Protein AF-A0A1D8TNS0-F1 (afdb_monomer)

Secondary structure (DSSP, 8-state):
--HHHHHHHHHHHHTTSSS-EEEEE-SS-SHHHHHHHHHHHHHTGGG-TT-EEEEESSSS-HHHHHHHHHHHTS-----TTS-HHHHHHHHHHSSPSS--EEEEE--TTHHHHHHHHHHHHHHHH-TT-HHHHHHHHHHHHHHHHTT-HHHHHHHHHHHHHHHHTT-TT-TTHHHHHHHHHHHHHHTT-HHHHHHHHHHTT-

Foldseek 3Di:
DDLVVVLVVVVVVQVVDPQEREDEPDDDDDPVVLLSVLVNCQVCVVQAQLEEAEDEPPDDDRLVLLLVCCVQQVVDPQDPPDDSVVSSVSSVVSGDDGHYYYYYDHHPCSLVVLVVQLVVCCVPVNCLDVVNLVSLQSNLSVCVNSSVLVVNQVSLVSSLVSQCVVPLPRPCNLVSLQSNLVSCVSVVNNVSNVVSNVSSVD

InterPro domains:
  IPR002151 Kinesin light chain [PTHR45783] (109-201)
  IPR011990 Tetratricopeptide-like helical domain superfamily [G3DS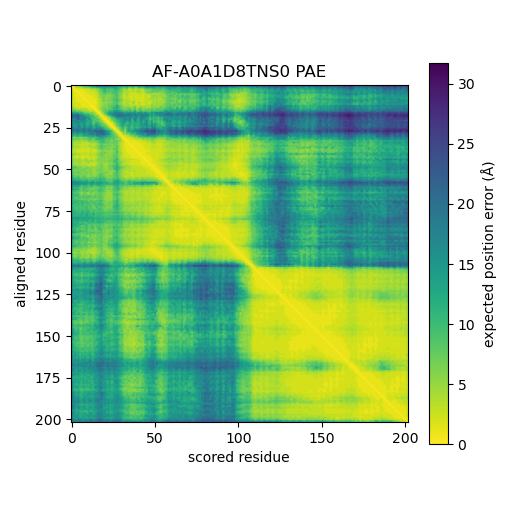A:1.25.40.10] (97-202)
  IPR011990 Tetratricopeptide-like helical domain superfamily [SSF48452] (91-201)
  IPR019734 Tetratricopeptide repeat [PS50005] (133-166)
  IPR019734 Tetratricopeptide repeat [SM00028] (133-166)
  IPR027417 P-loop containing nucleoside triphosphate hydrolase [SSF52540] (2-112)

Radius of gyration: 17.41 Å; Cα contacts (8 Å, |Δi|>4): 259; chains: 1; bounding box: 42×39×47 Å

Mean predicted aligned error: 9.65 Å

Organism: NCBI:txid1458985

Nearest PDB structures (foldseek):
  3ceq-assembly1_A  TM=6.348E-01  e=1.544E-05  Homo sapiens
  7ai4-assembly1_A  TM=6.039E-01  e=5.451E-05  Homo sapiens
  6ejn-assembly1_A  TM=5.678E-01  e=6.947E-05  Mus musculus
  6ejn-assembly1_B  TM=5.636E-01  e=6.947E-05  Mus musculus
  4gcn-assembly2_B  TM=6.874E-01  e=4.622E-02  Caenorhabditis elegans

Sequence (202 aa):
MGRQDQLEQLHWELQQTDKLAICAIVGMGGVGKTELALQYALKYQDNYPGGSCWLSVRGVDLGTQIVRFGRTELGLMIPDKLDFKDQVRYCWRNWPQGTVLILLDDVPEAEPLFVQALEMRKKLLGQDHPDVVKSLNNLGLLYYNQGRYHEAEPLFVQALKMRKALGENHPHVAESLNNLALLYHVQGHSDQAEPLFVEALV

Solvent-accessible surface area (backbone atoms only — not comparable to full-atom values): 11007 Å² total; per-residue (Å²): 132,56,73,64,58,54,50,52,52,52,47,58,62,47,71,73,48,83,80,53,35,70,47,69,64,73,90,74,93,55,71,69,52,58,52,51,50,50,52,43,53,60,76,49,36,87,74,19,68,28,39,65,45,53,42,52,74,63,81,69,57,65,58,60,53,47,40,48,42,25,42,75,53,66,65,42,88,70,61,84,87,47,53,73,70,51,38,39,49,48,35,68,72,68,48,58,73,59,34,34,38,38,39,38,40,66,65,80,66,57,61,65,54,44,52,50,50,32,54,50,36,32,72,74,62,36,75,88,30,70,68,27,38,52,32,30,41,54,44,16,43,54,27,42,40,61,44,40,44,85,69,11,47,64,28,29,55,51,30,29,56,58,38,40,73,75,36,77,84,34,93,58,26,36,57,32,29,40,56,46,14,50,58,28,42,75,71,68,37,51,86,66,10,50,62,29,48,58,60,42,75,113

Structure (mmCIF, N/CA/C/O backbone):
data_AF-A0A1D8TNS0-F1
#
_entry.id   AF-A0A1D8TNS0-F1
#
loop_
_atom_site.group_PDB
_atom_site.id
_atom_site.type_symbol
_atom_site.label_atom_id
_atom_site.label_alt_id
_atom_site.label_comp_id
_atom_site.label_asym_id
_atom_site.label_entity_id
_atom_site.label_seq_id
_atom_site.pdbx_PDB_ins_code
_atom_site.Cartn_x
_atom_site.Cartn_y
_atom_site.Cartn_z
_atom_site.occupancy
_atom_site.B_iso_or_equiv
_atom_site.auth_seq_id
_atom_site.auth_comp_id
_atom_site.auth_asym_id
_atom_site.auth_atom_id
_atom_site.pdbx_PDB_model_num
ATOM 1 N N . MET A 1 1 ? 13.996 -20.377 2.285 1.00 54.41 1 MET A N 1
ATOM 2 C CA . MET A 1 1 ? 12.571 -20.023 2.152 1.00 54.41 1 MET A CA 1
ATOM 3 C C . MET A 1 1 ? 12.481 -18.857 1.197 1.00 54.41 1 MET A C 1
ATOM 5 O O . MET A 1 1 ? 13.192 -17.875 1.399 1.00 54.41 1 MET A O 1
ATOM 9 N N . GLY A 1 2 ? 11.728 -19.012 0.114 1.00 78.00 2 GLY A N 1
ATOM 10 C CA . GLY A 1 2 ? 11.490 -17.938 -0.843 1.00 78.00 2 GLY A CA 1
ATOM 11 C C . GLY A 1 2 ? 10.585 -16.859 -0.247 1.00 78.00 2 GLY A C 1
ATOM 12 O O . GLY A 1 2 ? 9.912 -17.079 0.757 1.00 78.00 2 GLY A O 1
ATOM 13 N N . ARG A 1 3 ? 10.548 -15.682 -0.882 1.00 75.12 3 ARG A N 1
ATOM 14 C CA . ARG A 1 3 ? 9.643 -14.594 -0.474 1.00 75.12 3 ARG A CA 1
ATOM 15 C C . ARG A 1 3 ? 8.166 -14.984 -0.605 1.00 75.12 3 ARG A C 1
ATOM 17 O O . ARG A 1 3 ? 7.347 -14.544 0.190 1.00 75.12 3 ARG A O 1
ATOM 24 N N . GLN A 1 4 ? 7.854 -15.848 -1.567 1.00 73.94 4 GLN A N 1
ATOM 25 C CA . GLN A 1 4 ? 6.520 -16.410 -1.748 1.00 73.94 4 GLN A CA 1
ATOM 26 C C . GLN A 1 4 ? 6.090 -17.257 -0.541 1.00 73.94 4 GLN A C 1
ATOM 28 O O . GLN A 1 4 ? 5.026 -17.002 0.013 1.00 73.94 4 GLN A O 1
ATOM 33 N N . ASP A 1 5 ? 6.947 -18.174 -0.081 1.00 78.00 5 ASP A N 1
ATOM 34 C CA . ASP A 1 5 ? 6.676 -19.018 1.093 1.00 78.00 5 ASP A CA 1
ATOM 35 C C . ASP A 1 5 ? 6.385 -18.166 2.340 1.00 78.00 5 ASP A C 1
ATOM 37 O O . ASP A 1 5 ? 5.489 -18.471 3.122 1.00 78.00 5 ASP A O 1
ATOM 41 N N . GLN A 1 6 ? 7.118 -17.057 2.508 1.00 76.44 6 GLN A N 1
ATOM 42 C CA . GLN A 1 6 ? 6.916 -16.123 3.620 1.00 76.44 6 GLN A CA 1
ATOM 43 C C . GLN A 1 6 ? 5.559 -15.407 3.544 1.00 76.44 6 GLN A C 1
ATOM 45 O O . GLN A 1 6 ? 4.913 -15.217 4.572 1.00 76.44 6 GLN A O 1
ATOM 50 N N . LEU A 1 7 ? 5.116 -15.018 2.343 1.00 79.94 7 LEU A N 1
ATOM 51 C CA . LEU A 1 7 ? 3.808 -14.388 2.134 1.00 79.94 7 LEU A CA 1
ATOM 52 C C . LEU A 1 7 ? 2.653 -15.365 2.369 1.00 79.94 7 LEU A C 1
ATOM 54 O O . LEU A 1 7 ? 1.621 -14.973 2.906 1.00 79.94 7 LEU A O 1
ATOM 58 N N . GLU A 1 8 ? 2.800 -16.616 1.941 1.00 83.31 8 GLU A N 1
ATOM 59 C CA . GLU A 1 8 ? 1.789 -17.662 2.128 1.00 83.31 8 GLU A CA 1
ATOM 60 C C . GLU A 1 8 ? 1.665 -18.064 3.598 1.00 83.31 8 GLU A C 1
ATOM 62 O O . GLU A 1 8 ? 0.552 -18.184 4.107 1.00 83.31 8 GLU A O 1
ATOM 67 N N . GLN A 1 9 ? 2.792 -18.176 4.304 1.00 80.31 9 GLN A N 1
ATOM 68 C CA . GLN A 1 9 ? 2.795 -18.412 5.743 1.00 80.31 9 GLN A CA 1
ATOM 69 C C . GLN A 1 9 ? 2.104 -17.269 6.501 1.00 80.31 9 GLN A C 1
ATOM 71 O O . GLN A 1 9 ? 1.209 -17.527 7.303 1.00 80.31 9 GLN A O 1
ATOM 76 N N . LEU A 1 10 ? 2.465 -16.012 6.208 1.00 74.94 10 LEU A N 1
ATOM 77 C CA . LEU A 1 10 ? 1.840 -14.845 6.838 1.00 74.94 10 LEU A CA 1
ATOM 78 C C . LEU A 1 10 ? 0.330 -14.793 6.565 1.00 74.94 10 LEU A C 1
ATOM 80 O O . LEU A 1 10 ? -0.451 -14.483 7.461 1.00 74.94 10 LEU A O 1
ATOM 84 N N . HIS A 1 11 ? -0.092 -15.138 5.344 1.00 81.50 11 HIS A N 1
ATOM 85 C CA . HIS A 1 11 ? -1.511 -15.215 5.001 1.00 81.50 11 HIS A CA 1
ATOM 86 C C . HIS A 1 11 ? -2.235 -16.257 5.841 1.00 81.50 11 HIS A C 1
ATOM 88 O O . HIS A 1 11 ? -3.262 -15.956 6.448 1.00 81.50 11 HIS A O 1
ATOM 94 N N . TRP A 1 12 ? -1.682 -17.468 5.903 1.00 80.06 12 TRP A N 1
ATOM 95 C CA . TRP A 1 12 ? -2.267 -18.556 6.670 1.00 80.06 12 TRP A CA 1
ATOM 96 C C . TRP A 1 12 ? -2.442 -18.174 8.141 1.00 80.06 12 TRP A C 1
ATOM 98 O O . TRP A 1 12 ? -3.518 -18.395 8.686 1.00 80.06 12 TRP A O 1
ATOM 108 N N . GLU A 1 13 ? -1.436 -17.542 8.754 1.00 75.75 13 GLU A N 1
ATOM 109 C CA . GLU A 1 13 ? -1.488 -17.072 10.145 1.00 75.75 13 GLU A CA 1
ATOM 110 C C . GLU A 1 13 ? -2.591 -16.020 10.359 1.00 75.75 13 GLU A C 1
ATOM 112 O O . GLU A 1 13 ? -3.351 -16.106 11.325 1.00 75.75 13 GLU A O 1
ATOM 117 N N . LEU A 1 14 ? -2.736 -15.058 9.441 1.00 70.56 14 LEU A N 1
ATOM 118 C CA . LEU A 1 14 ? -3.718 -13.975 9.565 1.00 70.56 14 LEU A CA 1
ATOM 119 C C . LEU A 1 14 ? -5.164 -14.423 9.334 1.00 70.56 14 LEU A C 1
ATOM 121 O O . LEU A 1 14 ? -6.074 -13.871 9.953 1.00 70.56 14 LEU A O 1
ATOM 125 N N . GLN A 1 15 ? -5.394 -15.444 8.506 1.00 74.56 15 GLN A N 1
ATOM 126 C CA . GLN A 1 15 ? -6.739 -15.981 8.260 1.00 74.56 15 GLN A CA 1
ATOM 127 C C . GLN A 1 15 ? -7.306 -16.799 9.436 1.00 74.56 15 GLN A C 1
ATOM 129 O O . GLN A 1 15 ? -8.485 -17.139 9.421 1.00 74.56 15 GLN A O 1
ATOM 134 N N . GLN A 1 16 ? -6.514 -17.100 10.473 1.00 68.75 16 GLN A N 1
ATOM 135 C CA . GLN A 1 16 ? -6.991 -17.827 11.663 1.00 68.75 16 GLN A CA 1
ATOM 136 C C . GLN A 1 16 ? -7.671 -16.929 12.716 1.00 68.75 16 GLN A C 1
ATOM 138 O O . GLN A 1 16 ? -8.099 -17.431 13.755 1.00 68.75 16 GLN A O 1
ATOM 143 N N . THR A 1 17 ? -7.757 -15.609 12.502 1.00 55.28 17 THR A N 1
ATOM 144 C CA . THR A 1 17 ? -8.319 -14.659 13.483 1.00 55.28 17 THR A CA 1
ATOM 145 C C . THR A 1 17 ? -9.666 -14.089 13.032 1.00 55.28 17 THR A C 1
ATOM 147 O O . THR A 1 17 ? -9.809 -13.598 11.916 1.00 55.28 17 THR A O 1
ATOM 150 N N . ASP A 1 18 ? -10.678 -14.154 13.904 1.00 50.62 18 ASP A N 1
ATOM 151 C CA . ASP A 1 18 ? -12.050 -13.767 13.564 1.00 50.62 18 ASP A CA 1
ATOM 152 C C . ASP A 1 18 ? -12.258 -12.239 13.507 1.00 50.62 18 ASP A C 1
ATOM 154 O O . ASP A 1 18 ? -11.958 -11.501 14.447 1.00 50.62 18 ASP A O 1
ATOM 158 N N . LYS A 1 19 ? -12.884 -11.793 12.407 1.00 51.69 19 LYS A N 1
ATOM 159 C CA . LYS A 1 19 ? -13.495 -10.471 12.125 1.00 51.69 19 LYS A CA 1
ATOM 160 C C . LYS A 1 19 ? -12.599 -9.226 12.082 1.00 51.69 19 LYS A C 1
ATOM 162 O O . LYS A 1 19 ? -13.016 -8.243 11.475 1.00 51.69 19 LYS A O 1
ATOM 167 N N . LEU A 1 20 ? -11.398 -9.238 12.652 1.00 50.34 20 LEU A N 1
ATOM 168 C CA . LEU A 1 20 ? -10.440 -8.135 12.538 1.00 50.34 20 LEU A CA 1
ATOM 169 C C . LEU A 1 20 ? -9.021 -8.702 12.441 1.00 50.34 20 LEU A C 1
ATOM 171 O O . LEU A 1 20 ? -8.449 -9.132 13.441 1.00 50.34 20 LEU A O 1
ATOM 175 N N . ALA A 1 21 ? -8.452 -8.693 11.235 1.00 52.09 21 ALA A N 1
ATOM 176 C CA . ALA A 1 21 ? -7.080 -9.130 11.009 1.00 52.09 21 ALA A CA 1
ATOM 177 C C . ALA A 1 21 ? -6.115 -7.999 11.398 1.00 52.09 21 ALA A C 1
ATOM 179 O O . ALA A 1 21 ? -5.642 -7.227 10.562 1.00 52.09 21 ALA A O 1
ATOM 180 N N . ILE A 1 22 ? -5.839 -7.874 12.696 1.00 52.22 22 ILE A N 1
ATOM 181 C CA . ILE A 1 22 ? -4.753 -7.015 13.173 1.00 52.22 22 ILE A CA 1
ATOM 182 C C . ILE A 1 22 ? -3.452 -7.800 13.032 1.00 52.22 22 ILE A C 1
ATOM 184 O O . ILE A 1 22 ? -3.186 -8.719 13.807 1.00 52.22 22 ILE A O 1
ATOM 188 N N . CYS A 1 23 ? -2.623 -7.413 12.066 1.00 52.84 23 CYS A N 1
ATOM 189 C CA . CYS A 1 23 ? -1.268 -7.922 11.942 1.00 52.84 23 CYS A CA 1
ATOM 190 C C . CYS A 1 23 ? -0.300 -6.927 12.587 1.00 52.84 23 CYS A C 1
ATOM 192 O O . CYS A 1 23 ? 0.038 -5.883 12.027 1.00 52.84 23 CYS A O 1
ATOM 194 N N . ALA A 1 24 ? 0.169 -7.255 13.787 1.00 46.97 24 ALA A N 1
ATOM 195 C CA . ALA A 1 24 ? 1.294 -6.551 14.377 1.00 46.97 24 ALA A CA 1
ATOM 196 C C . ALA A 1 24 ? 2.583 -7.218 13.884 1.00 46.97 24 ALA A C 1
ATOM 198 O O . ALA A 1 24 ? 2.931 -8.308 14.337 1.00 46.97 24 ALA A O 1
ATOM 199 N N . ILE A 1 25 ? 3.302 -6.582 12.957 1.00 52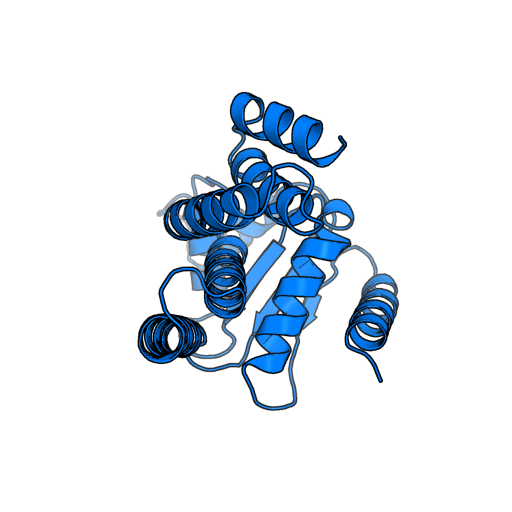.16 25 ILE A N 1
ATOM 200 C CA . ILE A 1 25 ? 4.616 -7.072 12.534 1.00 52.16 25 ILE A CA 1
ATOM 201 C C . ILE A 1 25 ? 5.624 -6.554 13.552 1.00 52.16 25 ILE A C 1
ATOM 203 O O . ILE A 1 25 ? 6.303 -5.556 13.349 1.00 52.16 25 ILE A O 1
ATOM 207 N N . VAL A 1 26 ? 5.677 -7.227 14.700 1.00 40.09 26 VAL A N 1
ATOM 208 C CA . VAL A 1 26 ? 6.572 -6.874 15.804 1.00 40.09 26 VAL A CA 1
ATOM 209 C C . VAL A 1 26 ? 7.599 -7.982 15.962 1.00 40.09 26 VAL A C 1
ATOM 211 O O . VAL A 1 26 ? 7.256 -9.155 16.087 1.00 40.09 26 VAL A O 1
ATOM 214 N N . GLY A 1 27 ? 8.878 -7.610 15.971 1.00 38.41 27 GLY A N 1
ATOM 215 C CA . GLY A 1 27 ? 9.972 -8.559 16.159 1.00 38.41 27 GLY A CA 1
ATOM 216 C C . GLY A 1 27 ? 10.667 -8.948 14.854 1.00 38.41 27 GLY A C 1
ATOM 217 O O . GLY A 1 27 ? 10.284 -9.867 14.134 1.00 38.41 27 GLY A O 1
ATOM 218 N N . MET A 1 28 ? 11.718 -8.186 14.567 1.00 35.25 28 MET A N 1
ATOM 219 C CA . MET A 1 28 ? 13.045 -8.479 13.992 1.00 35.25 28 MET A CA 1
ATOM 220 C C . MET A 1 28 ? 13.399 -7.254 13.123 1.00 35.25 28 MET A C 1
ATOM 222 O O . MET A 1 28 ? 12.623 -6.844 12.271 1.00 35.25 28 MET A O 1
ATOM 226 N N . GLY A 1 29 ? 14.531 -6.601 13.360 1.00 41.97 29 GLY A N 1
ATOM 227 C CA . GLY A 1 29 ? 14.808 -5.301 12.738 1.00 41.97 29 GLY A CA 1
ATOM 228 C C . GLY A 1 29 ? 14.871 -5.331 11.203 1.00 41.97 29 GLY A C 1
ATOM 229 O O . GLY A 1 29 ? 15.500 -6.215 10.622 1.00 41.97 29 GLY A O 1
ATOM 230 N N . GLY A 1 30 ? 14.290 -4.315 10.556 1.00 58.44 30 GLY A N 1
ATOM 231 C CA . GLY A 1 30 ? 14.724 -3.852 9.234 1.00 58.44 30 GLY A CA 1
ATOM 232 C C . GLY A 1 30 ? 13.649 -3.719 8.149 1.00 58.44 30 GLY A C 1
ATOM 233 O O . GLY A 1 30 ? 12.632 -4.408 8.139 1.00 58.44 30 GLY A O 1
ATOM 234 N N . VAL A 1 31 ? 13.979 -2.872 7.164 1.00 58.09 31 VAL A N 1
ATOM 235 C CA . VAL A 1 31 ? 13.241 -2.529 5.926 1.00 58.09 31 VAL A CA 1
ATOM 236 C C . VAL A 1 31 ? 12.636 -3.737 5.190 1.00 58.09 31 VAL A C 1
ATOM 238 O O . VAL A 1 31 ? 11.617 -3.608 4.519 1.00 58.09 31 VAL A O 1
ATOM 241 N N . GLY A 1 32 ? 13.226 -4.930 5.326 1.00 67.50 32 GLY A N 1
ATOM 242 C CA . GLY A 1 32 ? 12.723 -6.153 4.693 1.00 67.50 32 GLY A CA 1
ATOM 243 C C . GLY A 1 32 ? 11.352 -6.615 5.200 1.00 67.50 32 GLY A C 1
ATOM 244 O O . GLY A 1 32 ? 10.624 -7.256 4.446 1.00 67.50 32 GLY A O 1
ATOM 245 N N . LYS A 1 33 ? 10.970 -6.280 6.440 1.00 71.62 33 LYS A N 1
ATOM 246 C CA . LYS A 1 33 ? 9.627 -6.574 6.964 1.00 71.62 33 LYS A CA 1
ATOM 247 C C . LYS A 1 33 ? 8.589 -5.598 6.467 1.00 71.62 33 LYS A C 1
ATOM 249 O O . LYS A 1 33 ? 7.530 -6.041 6.047 1.00 71.62 33 LYS A O 1
ATOM 254 N N . THR A 1 34 ? 8.921 -4.309 6.470 1.00 73.69 34 THR A N 1
ATOM 255 C CA . THR A 1 34 ? 8.098 -3.280 5.838 1.00 73.69 34 THR A CA 1
ATOM 256 C C . THR A 1 34 ? 7.838 -3.683 4.389 1.00 73.69 34 THR A C 1
ATOM 258 O O . THR A 1 34 ? 6.690 -3.788 3.992 1.00 73.69 34 THR A O 1
ATOM 261 N N . GLU A 1 35 ? 8.868 -4.063 3.623 1.00 72.75 35 GLU A N 1
ATOM 262 C CA . GLU A 1 35 ? 8.682 -4.554 2.249 1.00 72.75 35 GLU A CA 1
ATOM 263 C C . GLU A 1 35 ? 7.778 -5.800 2.177 1.00 72.75 35 GLU A C 1
ATOM 265 O O . GLU A 1 35 ? 6.892 -5.851 1.329 1.00 72.75 35 GLU A O 1
ATOM 270 N N . LEU A 1 36 ? 7.952 -6.787 3.066 1.00 77.94 36 LEU A N 1
ATOM 271 C CA . LEU A 1 36 ? 7.098 -7.982 3.097 1.00 77.94 36 LEU A CA 1
ATOM 272 C C . LEU A 1 36 ? 5.631 -7.638 3.401 1.00 77.94 36 LEU A C 1
ATOM 274 O O . LEU A 1 36 ? 4.729 -8.175 2.768 1.00 77.94 36 LEU A O 1
ATOM 278 N N . ALA A 1 37 ? 5.398 -6.728 4.340 1.00 78.69 37 ALA A N 1
ATOM 279 C CA . ALA A 1 37 ? 4.080 -6.258 4.740 1.00 78.69 37 ALA A CA 1
ATOM 280 C C . ALA A 1 37 ? 3.390 -5.459 3.631 1.00 78.69 37 ALA A C 1
ATOM 282 O O . ALA A 1 37 ? 2.211 -5.672 3.368 1.00 78.69 37 ALA A O 1
ATOM 283 N N . LEU A 1 38 ? 4.137 -4.587 2.942 1.00 77.31 38 LEU A N 1
ATOM 284 C CA . LEU A 1 38 ? 3.655 -3.850 1.772 1.00 77.31 38 LEU A CA 1
ATOM 285 C C . LEU A 1 38 ? 3.250 -4.823 0.654 1.00 77.31 38 LEU A C 1
ATOM 287 O O . LEU A 1 38 ? 2.184 -4.679 0.062 1.00 77.31 38 LEU A O 1
ATOM 291 N N . GLN A 1 39 ? 4.072 -5.847 0.396 1.00 79.75 39 GLN A N 1
ATOM 292 C CA . GLN A 1 39 ? 3.759 -6.882 -0.594 1.00 79.75 39 GLN A CA 1
ATOM 293 C C . GLN A 1 39 ? 2.552 -7.730 -0.193 1.00 79.75 39 GLN A C 1
ATOM 295 O O . GLN A 1 39 ? 1.747 -8.093 -1.047 1.00 79.75 39 GLN A O 1
ATOM 300 N N . TYR A 1 40 ? 2.412 -8.036 1.096 1.00 83.06 40 TYR A N 1
ATOM 301 C CA . TYR A 1 40 ? 1.259 -8.749 1.624 1.00 83.06 40 TYR A CA 1
ATOM 302 C C . TYR A 1 40 ? -0.034 -7.947 1.447 1.00 83.06 40 TYR A C 1
ATOM 304 O O . TYR A 1 40 ? -1.009 -8.480 0.918 1.00 83.06 40 TYR A O 1
ATOM 312 N N . ALA A 1 41 ? -0.018 -6.671 1.852 1.00 79.56 41 ALA A N 1
ATOM 313 C CA . ALA A 1 41 ? -1.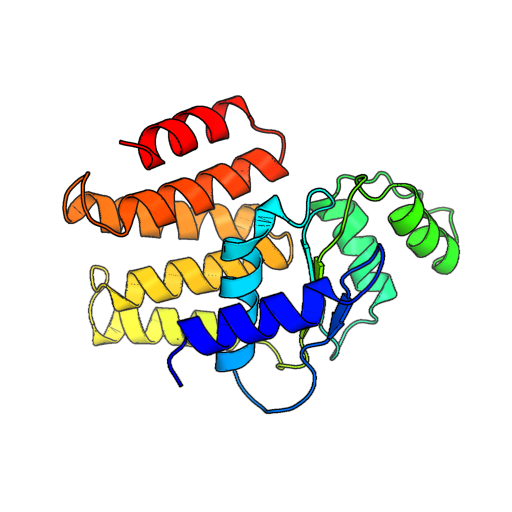167 -5.776 1.778 1.00 79.56 41 ALA A CA 1
ATOM 314 C C . ALA A 1 41 ? -1.711 -5.669 0.351 1.00 79.56 41 ALA A C 1
ATOM 316 O O . ALA A 1 41 ? -2.918 -5.726 0.166 1.00 79.56 41 ALA A O 1
ATOM 317 N N . LEU A 1 42 ? -0.824 -5.609 -0.647 1.00 75.88 42 LEU A N 1
ATOM 318 C CA . LEU A 1 42 ? -1.206 -5.650 -2.057 1.00 75.88 42 LEU A CA 1
ATOM 319 C C . LEU A 1 42 ? -1.764 -6.997 -2.491 1.00 75.88 42 LEU A C 1
ATOM 321 O O . LEU A 1 42 ? -2.846 -7.076 -3.063 1.00 75.88 42 LEU A O 1
ATOM 325 N N . LYS A 1 43 ? -0.984 -8.061 -2.272 1.00 82.12 43 LYS A N 1
ATOM 326 C CA . LYS A 1 43 ? -1.280 -9.377 -2.841 1.00 82.12 43 LYS A CA 1
ATOM 327 C C . LYS A 1 43 ? -2.625 -9.913 -2.361 1.00 82.12 43 LYS A C 1
ATOM 329 O O . LYS A 1 43 ? -3.277 -10.645 -3.095 1.00 82.12 43 LYS A O 1
ATOM 334 N N . TYR A 1 44 ? -3.013 -9.561 -1.140 1.00 80.81 44 TYR A N 1
ATOM 335 C CA . TYR A 1 44 ? -4.249 -10.009 -0.513 1.00 80.81 44 TYR A CA 1
ATOM 336 C C . TYR A 1 44 ? -5.203 -8.847 -0.221 1.00 80.81 44 TYR A C 1
ATOM 338 O O . TYR A 1 44 ? -6.015 -8.952 0.693 1.00 80.81 44 TYR A O 1
ATOM 346 N N . GLN A 1 45 ? -5.115 -7.733 -0.961 1.00 77.31 45 GLN A N 1
ATOM 347 C CA . GLN A 1 45 ? -5.956 -6.557 -0.716 1.00 77.31 45 GLN A CA 1
ATOM 348 C C . GLN A 1 45 ? -7.454 -6.892 -0.780 1.00 77.31 45 GLN A C 1
ATOM 350 O O . GLN A 1 45 ? -8.220 -6.440 0.069 1.00 77.31 45 GLN A O 1
ATOM 355 N N . ASP A 1 46 ? -7.859 -7.742 -1.726 1.00 78.94 46 ASP A N 1
ATOM 356 C CA . ASP A 1 46 ? -9.256 -8.155 -1.914 1.00 78.94 46 ASP A CA 1
ATOM 357 C C . ASP A 1 46 ? -9.824 -8.926 -0.708 1.00 78.94 46 ASP A C 1
ATOM 359 O O . ASP A 1 46 ? -11.038 -8.980 -0.502 1.00 78.94 46 ASP A O 1
ATOM 363 N N . ASN A 1 47 ? -8.960 -9.489 0.145 1.00 82.12 47 ASN A N 1
ATOM 364 C CA . ASN A 1 47 ? -9.360 -10.129 1.399 1.00 82.12 47 ASN A CA 1
ATOM 365 C C . ASN A 1 47 ? -9.728 -9.111 2.496 1.00 82.12 47 ASN A C 1
ATOM 367 O O . ASN A 1 47 ? -10.244 -9.507 3.547 1.00 82.12 47 ASN A O 1
ATOM 371 N N . TYR A 1 48 ? -9.473 -7.819 2.270 1.00 78.38 48 TYR A N 1
ATOM 372 C CA . TYR A 1 48 ? -9.659 -6.735 3.232 1.00 78.38 48 TYR A CA 1
ATOM 373 C C . TYR A 1 48 ? -10.563 -5.624 2.671 1.00 78.38 48 TYR A C 1
ATOM 375 O O . TYR A 1 48 ? -10.110 -4.498 2.464 1.00 78.38 48 TYR A O 1
ATOM 383 N N . PRO A 1 49 ? -11.866 -5.893 2.453 1.00 75.56 49 PRO A N 1
ATOM 384 C CA . PRO A 1 49 ? -12.799 -4.918 1.878 1.00 75.56 49 PRO A CA 1
ATOM 385 C C . PRO A 1 49 ? -13.032 -3.676 2.758 1.00 75.56 49 PRO A C 1
ATOM 387 O O . PRO A 1 49 ? -13.530 -2.667 2.269 1.00 75.56 49 PRO A O 1
ATOM 390 N N . GLY A 1 50 ? -12.648 -3.721 4.040 1.00 76.75 50 GLY A N 1
ATOM 391 C CA . GLY A 1 50 ? -12.622 -2.552 4.923 1.00 76.75 50 GLY A CA 1
ATOM 392 C C . GLY A 1 50 ? -11.369 -1.676 4.758 1.00 76.75 50 GLY A C 1
ATOM 393 O O . GLY A 1 50 ? -11.224 -0.680 5.465 1.00 76.75 50 GLY A O 1
ATOM 394 N N . GLY A 1 51 ? -10.454 -2.036 3.855 1.00 77.44 51 GLY A N 1
ATOM 395 C CA . GLY A 1 51 ? -9.202 -1.333 3.586 1.00 77.44 51 GLY A CA 1
ATOM 396 C C . GLY A 1 51 ? -8.037 -1.755 4.484 1.00 77.44 51 GLY A C 1
ATOM 397 O O . GLY A 1 51 ? -8.149 -2.628 5.351 1.00 77.44 51 GLY A O 1
ATOM 398 N N . SER A 1 52 ? -6.892 -1.108 4.271 1.00 79.19 52 SER A N 1
ATOM 399 C CA . SER A 1 52 ? -5.663 -1.308 5.040 1.00 79.19 52 SER A CA 1
ATOM 400 C C . SER A 1 52 ? -5.238 -0.020 5.741 1.00 79.19 52 SER A C 1
ATOM 402 O O . SER A 1 52 ? -5.255 1.049 5.137 1.00 79.19 52 SER A O 1
ATOM 404 N N . CYS A 1 53 ? -4.829 -0.120 7.004 1.00 80.12 53 CYS A N 1
ATOM 405 C CA . CYS A 1 53 ? -4.339 1.005 7.793 1.00 80.12 53 CYS A CA 1
ATOM 406 C C . CYS A 1 53 ? -2.947 0.706 8.342 1.00 80.12 53 CYS A C 1
ATOM 408 O O . CYS A 1 53 ? -2.766 -0.223 9.133 1.00 80.12 53 CYS A O 1
ATOM 410 N N . TRP A 1 54 ? -1.967 1.509 7.935 1.00 80.88 54 TRP A N 1
ATOM 411 C CA . TRP A 1 54 ? -0.606 1.430 8.443 1.00 80.88 54 TRP A CA 1
ATOM 412 C C . TRP A 1 54 ? -0.400 2.395 9.606 1.00 80.88 54 TRP A C 1
ATOM 414 O O . TRP A 1 54 ? -0.586 3.604 9.462 1.00 80.88 54 TRP A O 1
ATOM 424 N N . LEU A 1 55 ? 0.028 1.875 10.752 1.00 78.19 55 LEU A N 1
ATOM 425 C CA . LEU A 1 55 ? 0.288 2.654 11.956 1.00 78.19 55 LEU A CA 1
ATOM 426 C C . LEU A 1 55 ? 1.730 2.436 12.413 1.00 78.19 55 LEU A C 1
ATOM 428 O O . LEU A 1 55 ? 2.190 1.305 12.561 1.00 78.19 55 LEU A O 1
ATOM 432 N N . SER A 1 56 ? 2.438 3.527 12.688 1.00 77.38 56 SER A N 1
ATOM 433 C CA . SER A 1 56 ? 3.759 3.459 13.307 1.00 77.38 56 SER A CA 1
ATOM 434 C C . SER A 1 56 ? 3.620 3.192 14.802 1.00 77.38 56 SER A C 1
ATOM 436 O O . SER A 1 56 ? 2.923 3.931 15.501 1.00 77.38 56 SER A O 1
ATOM 438 N N . VAL A 1 57 ? 4.321 2.187 15.329 1.00 73.25 57 VAL A N 1
ATOM 439 C CA . VAL A 1 57 ? 4.349 1.919 16.781 1.00 73.25 57 VAL A CA 1
ATOM 440 C C . VAL A 1 57 ? 5.332 2.835 17.520 1.00 73.25 57 VAL A C 1
ATOM 442 O O . VAL A 1 57 ? 5.312 2.898 18.748 1.00 73.25 57 VAL A O 1
ATOM 445 N N . ARG A 1 58 ? 6.195 3.559 16.792 1.00 67.50 58 ARG A N 1
ATOM 446 C CA . ARG A 1 58 ? 7.149 4.534 17.345 1.00 67.50 58 ARG A CA 1
ATOM 447 C C . ARG A 1 58 ? 6.788 5.953 16.893 1.00 67.50 58 ARG A C 1
ATOM 449 O O . ARG A 1 58 ? 6.569 6.189 15.707 1.00 67.50 58 ARG A O 1
ATOM 456 N N . GLY A 1 59 ? 6.762 6.908 17.825 1.00 70.75 59 GLY A N 1
ATOM 457 C CA . GLY A 1 59 ? 6.473 8.320 17.542 1.00 70.75 59 GLY A CA 1
ATOM 458 C C . GLY A 1 59 ? 5.099 8.769 18.043 1.00 70.75 59 GLY A C 1
ATOM 459 O O . GLY A 1 59 ? 4.822 8.683 19.237 1.00 70.75 59 GLY A O 1
ATOM 460 N N . VAL A 1 60 ? 4.274 9.305 17.138 1.00 72.19 60 VAL A N 1
ATOM 461 C CA . VAL A 1 60 ? 2.925 9.823 17.434 1.00 72.19 60 VAL A CA 1
ATOM 462 C C . VAL A 1 60 ? 2.028 8.701 17.963 1.00 72.19 60 VAL A C 1
ATOM 464 O O . VAL A 1 60 ? 2.110 7.570 17.487 1.00 72.19 60 VAL A O 1
ATOM 467 N N . ASP A 1 61 ? 1.155 8.991 18.928 1.00 82.19 61 ASP A N 1
ATOM 468 C CA . ASP A 1 61 ? 0.266 7.975 19.489 1.00 82.19 61 ASP A CA 1
ATOM 469 C C . ASP A 1 61 ? -0.683 7.383 18.424 1.00 82.19 61 ASP A C 1
ATOM 471 O O . ASP A 1 61 ? -1.103 8.062 17.480 1.00 82.19 61 ASP A O 1
ATOM 475 N N . LEU A 1 62 ? -1.030 6.100 18.577 1.00 80.75 62 LEU A N 1
ATOM 476 C CA . LEU A 1 62 ? -1.868 5.376 17.613 1.00 80.75 62 LEU A CA 1
ATOM 477 C C . LEU A 1 62 ? -3.250 6.024 17.432 1.00 80.75 62 LEU A C 1
ATOM 479 O O . LEU A 1 62 ? -3.792 5.993 16.332 1.00 80.75 62 LEU A O 1
ATOM 483 N N . GLY A 1 63 ? -3.818 6.632 18.478 1.00 83.06 63 GLY A N 1
ATOM 484 C CA . GLY A 1 63 ? -5.116 7.302 18.405 1.00 83.06 63 GLY A CA 1
ATOM 485 C C . GLY A 1 63 ? -5.078 8.518 17.481 1.00 83.06 63 GLY A C 1
ATOM 486 O O . GLY A 1 63 ? -5.951 8.668 16.630 1.00 83.06 63 GLY A O 1
ATOM 487 N N . THR A 1 64 ? -4.033 9.340 17.579 1.00 87.50 64 THR A N 1
ATOM 488 C CA . THR A 1 64 ? -3.825 10.484 16.682 1.00 87.50 64 THR A CA 1
ATOM 489 C C . THR A 1 64 ? -3.620 10.021 15.245 1.00 87.50 64 THR A C 1
ATOM 491 O O . THR A 1 64 ? -4.177 10.623 14.326 1.00 87.50 64 THR A O 1
ATOM 494 N N . GLN A 1 65 ? -2.880 8.929 15.034 1.00 85.25 65 GLN A N 1
ATOM 495 C CA . GLN A 1 65 ? -2.714 8.337 13.703 1.00 85.25 65 GLN A CA 1
ATOM 496 C C . GLN A 1 65 ? -4.049 7.840 13.127 1.00 85.25 65 GLN A C 1
ATOM 498 O O . GLN A 1 65 ? -4.343 8.129 11.972 1.00 85.25 65 GLN A O 1
ATOM 503 N N . ILE A 1 66 ? -4.898 7.196 13.935 1.00 86.00 66 ILE A N 1
ATOM 504 C CA . ILE A 1 66 ? -6.245 6.758 13.531 1.00 86.00 66 ILE A CA 1
ATOM 505 C C . ILE A 1 66 ? -7.140 7.951 13.175 1.00 86.00 66 ILE A C 1
ATOM 507 O O . ILE A 1 66 ? -7.815 7.917 12.152 1.00 86.00 66 ILE A O 1
ATOM 511 N N . VAL A 1 67 ? -7.150 9.016 13.985 1.00 88.50 67 VAL A N 1
ATOM 512 C CA . VAL A 1 67 ? -7.956 10.223 13.710 1.00 88.50 67 VAL A CA 1
ATOM 513 C C . VAL A 1 67 ? -7.4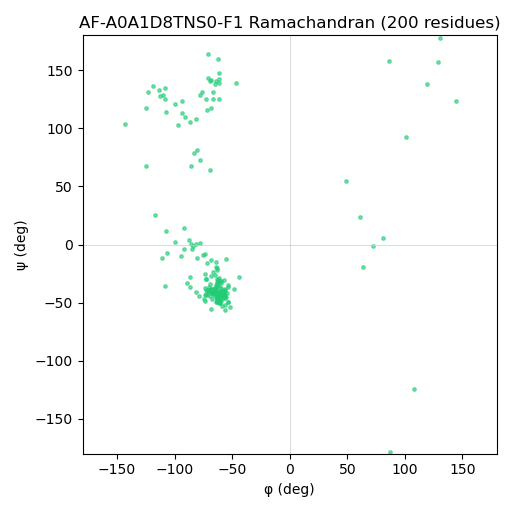83 10.918 12.438 1.00 88.50 67 VAL A C 1
ATOM 515 O O . VAL A 1 67 ? -8.307 11.322 11.616 1.00 88.50 67 VAL A O 1
ATOM 518 N N . ARG A 1 68 ? -6.163 11.034 12.250 1.00 89.19 68 ARG A N 1
ATOM 519 C CA . ARG A 1 68 ? -5.575 11.556 11.014 1.00 89.19 68 ARG A CA 1
ATOM 520 C C . ARG A 1 68 ? -6.002 10.706 9.822 1.00 89.19 68 ARG A C 1
ATOM 522 O O . ARG A 1 68 ? -6.569 11.269 8.898 1.00 89.19 68 ARG A O 1
ATOM 529 N N . PHE A 1 69 ? -5.806 9.389 9.889 1.00 85.75 69 PHE A N 1
ATOM 530 C CA . PHE A 1 69 ? -6.188 8.454 8.831 1.00 85.75 69 PHE A CA 1
ATOM 531 C C . PHE A 1 69 ? -7.684 8.549 8.503 1.00 85.75 69 PHE A C 1
ATOM 533 O O . PHE A 1 69 ? -8.077 8.625 7.344 1.00 85.75 69 PHE A O 1
ATOM 540 N N . GLY A 1 70 ? -8.532 8.638 9.530 1.00 86.56 70 GLY A N 1
ATOM 541 C CA . GLY A 1 70 ? -9.964 8.845 9.368 1.00 86.56 70 GLY A CA 1
ATOM 542 C C . GLY A 1 70 ? -10.289 10.110 8.571 1.00 86.56 70 GLY A C 1
ATOM 543 O O . GLY A 1 70 ? -11.143 10.069 7.693 1.00 86.56 70 GLY A O 1
ATOM 544 N N . ARG A 1 71 ? -9.599 11.224 8.837 1.00 89.00 71 ARG A N 1
ATOM 545 C CA . ARG A 1 71 ? -9.814 12.499 8.129 1.00 89.00 71 ARG A CA 1
ATOM 546 C C . ARG A 1 71 ? -9.263 12.494 6.713 1.00 89.00 71 ARG A C 1
ATOM 548 O O . ARG A 1 71 ? -9.951 12.958 5.811 1.00 89.00 71 ARG A O 1
ATOM 555 N N . THR A 1 72 ? -8.018 12.057 6.548 1.00 80.31 72 THR A N 1
ATOM 556 C CA . THR A 1 72 ? -7.299 12.190 5.278 1.00 80.31 72 THR A CA 1
ATOM 557 C C . THR A 1 72 ? -7.682 11.088 4.303 1.00 80.31 72 THR A C 1
ATOM 559 O O . THR A 1 72 ? -7.938 11.389 3.145 1.00 80.31 72 THR A O 1
ATOM 562 N N . GLU A 1 73 ? -7.833 9.856 4.792 1.00 80.56 73 GLU A N 1
ATOM 563 C CA . GLU A 1 73 ? -7.875 8.667 3.929 1.00 80.56 73 GLU A CA 1
ATOM 564 C C . GLU A 1 73 ? -9.256 8.054 3.825 1.00 80.56 73 GLU A C 1
ATOM 566 O O . GLU A 1 73 ? -9.648 7.574 2.767 1.00 80.56 73 GLU A O 1
ATOM 571 N N . LEU A 1 74 ? -10.020 8.096 4.916 1.00 81.56 74 LEU A N 1
ATOM 572 C CA . LEU A 1 74 ? -11.410 7.642 4.918 1.00 81.56 74 LEU A CA 1
ATOM 573 C C . LEU A 1 74 ? -12.404 8.776 4.621 1.00 81.56 74 LEU A C 1
ATOM 575 O O . LEU A 1 74 ? -13.608 8.534 4.576 1.00 81.56 74 LEU A O 1
ATOM 579 N N . GLY A 1 75 ? -11.929 10.020 4.476 1.00 86.25 75 GLY A N 1
ATOM 580 C CA . GLY A 1 75 ? -12.780 11.190 4.231 1.00 86.25 75 GLY A CA 1
ATOM 581 C C . GLY A 1 75 ? -13.798 11.469 5.346 1.00 86.25 75 GLY A C 1
ATOM 582 O O . GLY A 1 75 ? -14.841 12.082 5.109 1.00 86.25 75 GLY A O 1
ATOM 583 N N . LEU A 1 76 ? -13.541 11.008 6.573 1.00 88.88 76 LEU A N 1
ATOM 584 C CA . LEU A 1 76 ? -14.464 11.158 7.692 1.00 88.88 76 LEU A CA 1
ATOM 585 C C . LEU A 1 76 ? -14.492 12.607 8.182 1.00 88.88 76 LEU A C 1
ATOM 587 O O . LEU A 1 76 ? -13.486 13.168 8.622 1.00 88.88 76 LEU A O 1
ATOM 591 N N . MET A 1 77 ? -15.692 13.184 8.230 1.00 94.38 77 MET A N 1
ATOM 592 C CA . MET A 1 77 ? -15.939 14.477 8.874 1.00 94.38 77 MET A CA 1
ATOM 593 C C . MET A 1 77 ? -16.000 14.324 10.400 1.00 94.38 77 MET A C 1
ATOM 595 O O . MET A 1 77 ? -17.071 14.369 11.004 1.00 94.38 77 MET A O 1
ATOM 599 N N . ILE A 1 78 ? -14.845 14.096 11.029 1.00 93.44 78 ILE A N 1
ATOM 600 C CA . ILE A 1 78 ? -14.729 13.915 12.483 1.00 93.44 78 ILE A CA 1
ATOM 601 C C . ILE A 1 78 ? -14.944 15.264 13.191 1.00 93.44 78 ILE A C 1
ATOM 603 O O . ILE A 1 78 ? -14.098 16.150 13.038 1.00 93.44 78 ILE A O 1
ATOM 607 N N . PRO A 1 79 ? -16.002 15.437 14.008 1.00 95.06 79 PRO A N 1
ATOM 608 C CA . PRO A 1 79 ? -16.285 16.725 14.637 1.00 95.06 79 PRO A CA 1
ATOM 609 C C . PRO A 1 79 ? -15.217 17.128 15.666 1.00 95.06 79 PRO A C 1
ATOM 611 O O . PRO A 1 79 ? -14.999 16.410 16.641 1.00 95.06 79 PRO A O 1
ATOM 614 N N . ASP A 1 80 ? -14.631 18.321 15.519 1.00 92.19 80 ASP A N 1
ATOM 615 C CA . ASP A 1 80 ? -13.575 18.835 16.417 1.00 92.19 80 ASP A CA 1
ATOM 616 C C . ASP A 1 80 ? -14.031 19.035 17.870 1.00 92.19 80 ASP A C 1
ATOM 618 O O . ASP A 1 80 ? -13.218 19.044 18.788 1.00 92.19 80 ASP A O 1
ATOM 622 N N . LYS A 1 81 ? -15.345 19.173 18.090 1.00 94.62 81 LYS A N 1
ATOM 623 C CA . LYS A 1 81 ? -15.946 19.309 19.426 1.00 94.62 81 LYS A CA 1
ATOM 624 C C . LYS A 1 81 ? -15.926 18.019 20.252 1.00 94.62 81 LYS A C 1
ATOM 626 O O . LYS A 1 81 ? -16.216 18.074 21.444 1.00 94.62 81 LYS A O 1
ATOM 631 N N . LEU A 1 82 ? -15.701 16.866 19.617 1.00 93.94 82 LEU A N 1
ATOM 632 C CA . LEU A 1 82 ? -15.583 15.597 20.329 1.00 93.94 82 LEU A CA 1
ATOM 633 C C . LEU A 1 82 ? -14.272 15.575 21.107 1.00 93.94 82 LEU A C 1
ATOM 635 O O . LEU A 1 82 ? -13.247 16.040 20.605 1.00 93.94 82 LEU A O 1
ATOM 639 N N . ASP A 1 83 ? -14.298 14.984 22.300 1.00 94.94 83 ASP A N 1
ATOM 640 C CA . ASP A 1 83 ? -13.054 14.667 22.988 1.00 94.94 83 ASP A CA 1
ATOM 641 C C . ASP A 1 83 ? -12.231 13.659 22.170 1.00 94.94 83 ASP A C 1
ATOM 643 O O . ASP A 1 83 ? -12.744 12.954 21.297 1.00 94.94 83 ASP A O 1
ATOM 647 N N . PHE A 1 84 ? -10.930 13.585 22.440 1.00 88.62 84 PHE A N 1
ATOM 648 C CA . PHE A 1 84 ? -10.020 12.743 21.667 1.00 88.62 84 PHE A CA 1
ATOM 649 C C . PHE A 1 84 ? -10.444 11.263 21.622 1.00 88.62 84 PHE A C 1
ATOM 651 O O . PHE A 1 84 ? -10.353 10.604 20.585 1.00 88.62 84 PHE A O 1
ATOM 658 N N . LYS A 1 85 ? -10.965 10.728 22.730 1.00 88.69 85 LYS A N 1
ATOM 659 C CA . LYS A 1 85 ? -11.407 9.332 22.803 1.00 88.69 85 LYS A CA 1
ATOM 660 C C . LYS A 1 85 ? -12.643 9.108 21.934 1.00 88.69 85 LYS A C 1
ATOM 662 O O . LYS A 1 85 ? -12.754 8.069 21.281 1.00 88.69 85 LYS A O 1
ATOM 667 N N . ASP A 1 86 ? -13.556 10.069 21.908 1.00 90.25 86 ASP A N 1
ATOM 668 C CA . ASP A 1 86 ? -14.729 10.073 21.044 1.00 90.25 86 ASP A CA 1
ATOM 669 C C . ASP A 1 86 ? -14.377 10.263 19.572 1.00 90.25 86 ASP A C 1
ATOM 671 O O . ASP A 1 86 ? -15.009 9.627 18.732 1.00 90.25 86 ASP A O 1
ATOM 675 N N . GLN A 1 87 ? -13.339 11.033 19.242 1.00 88.31 87 GLN A N 1
ATOM 676 C CA . GLN A 1 87 ? -12.817 11.123 17.873 1.00 88.31 87 GLN A CA 1
ATOM 677 C C . GLN A 1 87 ? -12.295 9.765 17.386 1.00 88.31 87 GLN A C 1
ATOM 679 O O . GLN A 1 87 ? -12.649 9.317 16.295 1.00 88.31 87 GLN A O 1
ATOM 684 N N . VAL A 1 88 ? -11.524 9.052 18.215 1.00 85.31 88 VAL A N 1
ATOM 685 C CA . VAL A 1 88 ? -11.051 7.697 17.886 1.00 85.31 88 VAL A CA 1
ATOM 686 C C . VAL A 1 88 ? -12.229 6.725 17.746 1.00 85.31 88 VAL A C 1
ATOM 688 O O . VAL A 1 88 ? -12.306 5.984 16.768 1.00 85.31 88 VAL A O 1
ATOM 691 N N . ARG A 1 89 ? -13.202 6.742 18.672 1.00 84.31 89 ARG A N 1
ATOM 692 C CA . ARG A 1 89 ? -14.425 5.918 18.551 1.00 84.31 89 ARG A CA 1
ATOM 693 C C . ARG A 1 89 ? -15.222 6.247 17.294 1.00 84.31 89 ARG A C 1
ATOM 695 O O . ARG A 1 89 ? -15.803 5.340 16.702 1.00 84.31 89 ARG A O 1
ATOM 702 N N . TYR A 1 90 ? -15.285 7.519 16.911 1.00 89.38 90 TYR A N 1
ATOM 703 C CA . TYR A 1 90 ? -15.959 7.958 15.697 1.00 89.38 90 TYR A CA 1
ATOM 704 C C . TYR A 1 90 ? -15.312 7.327 14.464 1.00 89.38 90 TYR A C 1
ATOM 706 O O . TYR A 1 90 ? -16.042 6.821 13.615 1.00 89.38 90 TYR A O 1
ATOM 714 N N . CYS A 1 91 ? -13.977 7.278 14.399 1.00 85.94 91 CYS A N 1
ATOM 715 C CA . CYS A 1 91 ? -13.259 6.593 13.320 1.00 85.94 91 CYS A CA 1
ATOM 716 C C . CYS A 1 91 ? -13.680 5.129 13.222 1.00 85.94 91 CYS A C 1
ATOM 718 O O . CYS A 1 91 ? -14.120 4.689 12.169 1.00 85.94 91 CYS A O 1
ATOM 720 N N . TRP A 1 92 ? -13.638 4.393 14.335 1.00 82.25 92 TRP A N 1
ATOM 721 C CA . TRP A 1 92 ? -13.994 2.972 14.345 1.00 82.25 92 TRP A CA 1
ATOM 722 C C . TRP A 1 92 ? -15.455 2.699 13.989 1.00 82.25 92 TRP A C 1
ATOM 724 O O . TRP A 1 92 ? -15.758 1.694 13.357 1.00 82.25 92 TRP A O 1
ATOM 734 N N . ARG A 1 93 ? -16.373 3.583 14.389 1.00 85.56 93 ARG A N 1
ATOM 735 C CA . ARG A 1 93 ? -17.806 3.440 14.089 1.00 85.56 93 ARG A CA 1
ATOM 736 C C . ARG A 1 93 ? -18.154 3.722 12.635 1.00 85.56 93 ARG A C 1
ATOM 738 O O . ARG A 1 93 ? -19.140 3.179 12.152 1.00 85.56 93 ARG A O 1
ATOM 745 N N . ASN A 1 94 ? -17.391 4.596 11.989 1.00 87.38 94 ASN A N 1
ATOM 746 C CA . ASN A 1 94 ? -17.625 5.014 10.610 1.00 87.38 94 ASN A CA 1
ATOM 747 C C . ASN A 1 94 ? -16.587 4.426 9.647 1.00 87.38 94 ASN A C 1
ATOM 749 O O . ASN A 1 94 ? -16.513 4.853 8.499 1.00 87.38 94 ASN A O 1
ATOM 753 N N . TRP A 1 95 ? -15.787 3.461 10.105 1.00 84.19 95 TRP A N 1
ATOM 754 C CA . TRP A 1 95 ? -14.852 2.747 9.249 1.00 84.19 95 TRP A CA 1
ATOM 755 C C . TRP A 1 95 ? -15.630 1.961 8.179 1.00 84.19 95 TRP A C 1
ATOM 757 O O . TRP A 1 95 ? -16.677 1.390 8.511 1.00 84.19 95 TRP A O 1
ATOM 767 N N . PRO A 1 96 ? -15.152 1.906 6.920 1.00 81.88 96 PRO A N 1
ATOM 768 C CA . PRO A 1 96 ? -15.752 1.071 5.884 1.00 81.88 96 PRO A CA 1
ATOM 769 C C . PRO A 1 96 ? -16.041 -0.360 6.357 1.00 81.88 96 PRO A C 1
ATOM 771 O O . PRO A 1 96 ? -15.250 -0.970 7.076 1.00 81.88 96 PRO A O 1
ATOM 774 N N . GLN A 1 97 ? -17.195 -0.908 5.970 1.00 77.06 97 GLN A N 1
ATOM 775 C CA . GLN A 1 97 ? -17.558 -2.263 6.381 1.00 77.06 97 GLN A CA 1
ATOM 776 C C . GLN A 1 97 ? -16.654 -3.308 5.723 1.00 77.06 97 GLN A C 1
ATOM 778 O O . GLN A 1 97 ? -16.352 -3.216 4.538 1.00 77.06 97 GLN A O 1
ATOM 783 N N . GLY A 1 98 ? -16.294 -4.341 6.485 1.00 76.25 98 GLY A N 1
ATOM 784 C CA . GLY A 1 98 ? -15.475 -5.449 6.005 1.00 76.25 98 GLY A CA 1
ATOM 785 C C . GLY A 1 98 ? -14.309 -5.761 6.934 1.00 76.25 98 GLY A C 1
ATOM 786 O O . GLY A 1 98 ? -14.103 -5.093 7.947 1.00 76.25 98 GLY A O 1
ATOM 787 N N . THR A 1 99 ? -13.542 -6.792 6.590 1.00 75.44 99 THR A N 1
ATOM 788 C CA . THR A 1 99 ? -12.273 -7.071 7.269 1.00 75.44 99 THR A CA 1
ATOM 789 C C . THR A 1 99 ? -11.292 -5.946 6.950 1.00 75.44 99 THR A C 1
ATOM 791 O O . THR A 1 99 ? -11.123 -5.591 5.785 1.00 75.44 99 THR A O 1
ATOM 794 N N . VAL A 1 100 ? -10.646 -5.397 7.977 1.00 75.94 100 VAL A N 1
ATOM 795 C CA . VAL A 1 100 ? -9.616 -4.357 7.852 1.00 75.94 100 VAL A CA 1
ATOM 796 C C . VAL A 1 100 ? -8.263 -4.981 8.166 1.00 75.94 100 VAL A C 1
ATOM 798 O O . VAL A 1 100 ? -8.143 -5.693 9.166 1.00 75.94 100 VAL A O 1
ATOM 801 N N . LEU A 1 101 ? -7.252 -4.696 7.346 1.00 79.06 101 LEU A N 1
ATOM 802 C CA . LEU A 1 101 ? -5.864 -5.042 7.645 1.00 79.06 101 LEU A CA 1
ATOM 803 C C . LEU A 1 101 ? -5.202 -3.879 8.387 1.00 79.06 101 LEU A C 1
ATOM 805 O O . LEU A 1 101 ? -4.928 -2.839 7.794 1.00 79.06 101 LEU A O 1
ATOM 809 N N . ILE A 1 102 ? -4.919 -4.048 9.677 1.00 77.19 102 ILE A N 1
ATOM 810 C CA . ILE A 1 102 ? -4.136 -3.062 10.437 1.00 77.19 102 ILE A CA 1
ATOM 811 C C . ILE A 1 102 ? -2.702 -3.563 10.528 1.00 77.19 102 ILE A C 1
ATOM 813 O O . ILE A 1 102 ? -2.472 -4.644 11.070 1.00 77.19 102 ILE A O 1
ATOM 817 N N . LEU A 1 103 ? -1.761 -2.772 10.015 1.00 77.12 103 LEU A N 1
ATOM 818 C CA . LEU A 1 103 ? -0.329 -3.052 10.033 1.00 77.12 103 LEU A CA 1
ATOM 819 C C . LEU A 1 103 ? 0.348 -2.135 11.043 1.00 77.12 103 LEU A C 1
ATOM 821 O O . LEU A 1 103 ? 0.381 -0.921 10.860 1.00 77.12 103 LEU A O 1
ATOM 825 N N . LEU A 1 104 ? 0.878 -2.723 12.114 1.00 74.19 104 LEU A N 1
ATOM 826 C CA . LEU A 1 104 ? 1.704 -2.002 13.082 1.00 74.19 104 LEU A CA 1
ATOM 827 C C . LEU A 1 104 ? 3.176 -2.167 12.692 1.00 74.19 104 LEU A C 1
ATOM 829 O O . LEU A 1 104 ? 3.693 -3.282 12.769 1.00 74.19 104 LEU A O 1
ATOM 833 N N . ASP A 1 105 ? 3.829 -1.078 12.282 1.00 74.50 105 ASP A N 1
ATOM 834 C CA . ASP A 1 105 ? 5.245 -1.067 11.894 1.00 74.50 105 ASP A CA 1
ATOM 835 C C . ASP A 1 105 ? 6.102 -0.351 12.938 1.00 74.50 105 ASP A C 1
ATOM 837 O O . ASP A 1 105 ? 5.829 0.790 13.320 1.00 74.50 105 ASP A O 1
ATOM 841 N N . ASP A 1 106 ? 7.130 -1.036 13.436 1.00 67.81 106 ASP A N 1
ATOM 842 C CA . ASP A 1 106 ? 8.065 -0.515 14.433 1.00 67.81 106 ASP A CA 1
ATOM 843 C C . ASP A 1 106 ? 9.384 -0.021 13.823 1.00 67.81 106 ASP A C 1
ATOM 845 O O . ASP A 1 106 ? 10.268 0.427 14.569 1.00 67.81 106 ASP A O 1
ATOM 849 N N . VAL A 1 107 ? 9.516 -0.073 12.491 1.00 64.62 107 VAL A N 1
ATOM 850 C CA . VAL A 1 107 ? 10.685 0.430 11.773 1.00 64.62 107 VAL A CA 1
ATOM 851 C C . VAL A 1 107 ? 10.718 1.959 11.884 1.00 64.62 107 VAL A C 1
ATOM 853 O O . VAL A 1 107 ? 9.810 2.636 11.397 1.00 64.62 107 VAL A O 1
ATOM 856 N N . PRO A 1 108 ? 11.758 2.543 12.512 1.00 55.94 108 PRO A N 1
ATOM 857 C CA . PRO A 1 108 ? 11.900 3.990 12.556 1.00 55.94 108 PRO A CA 1
ATOM 858 C C . PRO A 1 108 ? 12.028 4.521 11.127 1.00 55.94 108 PRO A C 1
ATOM 860 O O . PRO A 1 108 ? 12.894 4.071 10.378 1.00 55.94 108 PRO A O 1
ATOM 863 N N . GLU A 1 109 ? 11.151 5.461 10.767 1.00 64.75 109 GLU A N 1
ATOM 864 C CA . GLU A 1 109 ? 11.306 6.327 9.594 1.00 64.75 109 GLU A CA 1
ATOM 865 C C . GLU A 1 109 ? 11.655 5.555 8.302 1.00 64.75 109 GLU A C 1
ATOM 867 O O . GLU A 1 109 ? 12.643 5.840 7.621 1.00 64.75 109 GLU A O 1
ATOM 872 N N . ALA A 1 110 ? 10.835 4.557 7.945 1.00 70.12 110 ALA A N 1
ATOM 873 C CA . ALA A 1 110 ? 11.024 3.778 6.719 1.00 70.12 110 ALA A CA 1
ATOM 874 C C . ALA A 1 110 ? 11.119 4.674 5.467 1.00 70.12 110 ALA A C 1
ATOM 876 O O . ALA A 1 110 ? 11.921 4.412 4.573 1.00 70.12 110 ALA A O 1
ATOM 877 N N . GLU A 1 111 ? 10.353 5.766 5.424 1.00 78.44 111 GLU A N 1
ATOM 878 C CA . GLU A 1 111 ? 10.317 6.715 4.305 1.00 78.44 111 GLU A CA 1
ATOM 879 C C . GLU A 1 111 ? 11.699 7.295 3.959 1.00 78.44 111 GLU A C 1
ATOM 881 O O . GLU A 1 111 ? 12.134 7.077 2.824 1.00 78.44 111 GLU A O 1
ATOM 886 N N . PRO A 1 112 ? 12.451 7.935 4.882 1.00 79.25 112 PRO A N 1
ATOM 887 C CA . PRO A 1 112 ? 13.828 8.348 4.618 1.00 79.25 112 PRO A CA 1
ATOM 888 C C . PRO A 1 112 ? 14.717 7.258 4.016 1.00 79.25 112 PRO A C 1
ATOM 890 O O . PRO A 1 112 ? 15.507 7.550 3.120 1.00 79.25 112 PRO A O 1
ATOM 893 N N . LEU A 1 113 ? 14.573 6.002 4.445 1.00 78.81 113 LEU A N 1
ATOM 894 C CA . LEU A 1 113 ? 15.360 4.888 3.912 1.00 78.81 113 LEU A CA 1
ATOM 895 C C . LEU A 1 113 ? 14.939 4.513 2.486 1.00 78.81 113 LEU A C 1
ATOM 897 O O . LEU A 1 113 ? 15.804 4.312 1.633 1.00 78.81 113 LEU A O 1
ATOM 901 N N . PHE A 1 114 ? 13.636 4.451 2.195 1.00 81.19 114 PHE A N 1
ATOM 902 C CA . PHE A 1 114 ? 13.134 4.189 0.841 1.00 81.19 114 PHE A CA 1
ATOM 903 C C . PHE A 1 114 ? 13.490 5.325 -0.128 1.00 81.19 114 PHE A C 1
ATOM 905 O O . PHE A 1 114 ? 13.915 5.049 -1.252 1.00 81.19 114 PHE A O 1
ATOM 912 N N . VAL A 1 115 ? 13.404 6.583 0.315 1.00 85.50 115 VAL A N 1
ATOM 913 C CA . VAL A 1 115 ? 13.818 7.763 -0.461 1.00 85.50 115 VAL A CA 1
ATOM 914 C C . VAL A 1 115 ? 15.323 7.732 -0.729 1.00 85.50 115 VAL A C 1
ATOM 916 O O . VAL A 1 115 ? 15.741 7.833 -1.882 1.00 85.50 115 VAL A O 1
ATOM 919 N N . GLN A 1 116 ? 16.154 7.515 0.296 1.00 78.00 116 GLN A N 1
ATOM 920 C CA . GLN A 1 116 ? 17.606 7.405 0.120 1.00 78.00 116 GLN A CA 1
ATOM 921 C C . GLN A 1 116 ? 17.985 6.242 -0.805 1.00 78.00 116 GLN A C 1
ATOM 923 O O . GLN A 1 116 ? 18.852 6.398 -1.665 1.00 78.00 116 GLN A O 1
ATOM 928 N N . ALA A 1 117 ? 17.324 5.089 -0.675 1.00 78.06 117 ALA A N 1
ATOM 929 C CA . ALA A 1 117 ? 17.555 3.938 -1.540 1.00 78.06 117 ALA A CA 1
ATOM 930 C C . ALA A 1 117 ? 17.161 4.220 -2.998 1.00 78.06 117 ALA A C 1
ATOM 932 O O . ALA A 1 117 ? 17.885 3.824 -3.913 1.00 78.06 117 ALA A O 1
ATOM 933 N N . LEU A 1 118 ? 16.037 4.906 -3.230 1.00 87.06 118 LEU A N 1
ATOM 934 C CA .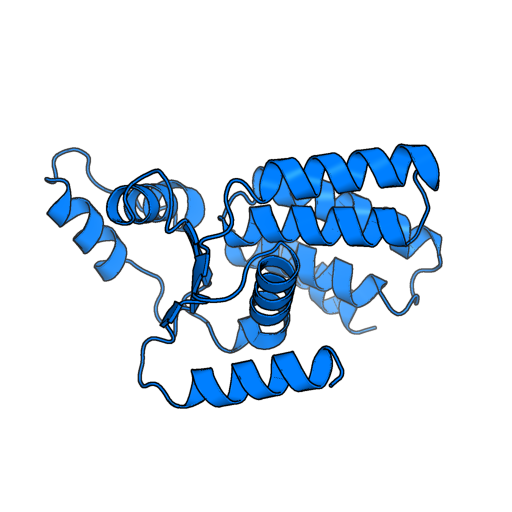 LEU A 1 118 ? 15.612 5.338 -4.562 1.00 87.06 118 LEU A CA 1
ATOM 935 C C . LEU A 1 118 ? 16.645 6.278 -5.195 1.00 87.06 118 LEU A C 1
ATOM 937 O O . LEU A 1 118 ? 17.086 6.025 -6.315 1.00 87.06 118 LEU A O 1
ATOM 941 N N . GLU A 1 119 ? 17.073 7.316 -4.478 1.00 85.50 119 GLU A N 1
ATOM 942 C CA . GLU A 1 119 ? 18.047 8.288 -4.989 1.00 85.50 119 GLU A CA 1
ATOM 943 C C . GLU A 1 119 ? 19.419 7.656 -5.244 1.00 85.50 119 GLU A C 1
ATOM 945 O O . GLU A 1 119 ? 20.051 7.906 -6.274 1.00 85.50 119 GLU A O 1
ATOM 950 N N . MET A 1 120 ? 19.858 6.751 -4.367 1.00 78.56 120 MET A N 1
ATOM 951 C CA . MET A 1 120 ? 21.090 5.995 -4.571 1.00 78.56 120 MET A CA 1
ATOM 952 C C . MET A 1 120 ? 21.012 5.112 -5.824 1.00 78.56 120 MET A C 1
ATOM 954 O O . MET A 1 120 ? 21.948 5.107 -6.622 1.00 78.56 120 MET A O 1
ATOM 958 N N . ARG A 1 121 ? 19.897 4.403 -6.043 1.00 75.94 121 ARG A N 1
ATOM 959 C CA . ARG A 1 121 ? 19.703 3.553 -7.232 1.00 75.94 121 ARG A CA 1
ATOM 960 C C . ARG A 1 121 ? 19.633 4.369 -8.516 1.00 75.94 121 ARG A C 1
ATOM 962 O O . ARG A 1 121 ? 20.296 3.995 -9.477 1.00 75.94 121 ARG A O 1
ATOM 969 N N . LYS A 1 122 ? 18.934 5.510 -8.521 1.00 84.88 122 LYS A N 1
ATOM 970 C CA . LYS A 1 122 ? 18.935 6.438 -9.666 1.00 84.88 122 LYS A CA 1
ATOM 971 C C . LYS A 1 122 ? 20.354 6.881 -10.019 1.00 84.88 122 LYS A C 1
ATOM 973 O O . LYS A 1 122 ? 20.728 6.859 -11.187 1.00 84.88 122 LYS A O 1
ATOM 978 N N . LYS A 1 123 ? 21.151 7.249 -9.009 1.00 79.25 123 LYS A N 1
ATOM 979 C CA . LYS A 1 123 ? 22.526 7.728 -9.198 1.00 79.25 123 LYS A CA 1
ATOM 980 C C . LYS A 1 123 ? 23.483 6.634 -9.679 1.00 79.25 123 LYS A C 1
ATOM 982 O O . LYS A 1 123 ? 24.360 6.923 -10.485 1.00 79.25 123 LYS A O 1
ATOM 987 N N . LEU A 1 124 ? 23.354 5.414 -9.158 1.00 75.25 124 LEU A N 1
ATOM 988 C CA . LEU A 1 124 ? 24.288 4.318 -9.443 1.00 75.25 124 LEU A CA 1
ATOM 989 C C . LEU A 1 124 ? 23.937 3.529 -10.707 1.00 75.25 124 LEU A C 1
ATOM 991 O O . LEU A 1 124 ? 24.841 3.074 -11.399 1.00 75.25 124 LEU A O 1
ATOM 995 N N . LEU A 1 125 ? 22.647 3.339 -10.981 1.00 77.62 125 LEU A N 1
ATOM 996 C CA . LEU A 1 125 ? 22.161 2.411 -12.007 1.00 77.62 125 LEU A CA 1
ATOM 997 C C . LEU A 1 125 ? 21.538 3.129 -13.210 1.00 77.62 125 LEU A C 1
ATOM 999 O O . LEU A 1 125 ? 21.308 2.508 -14.244 1.00 77.62 125 LEU A O 1
ATOM 1003 N N . GLY A 1 126 ? 21.288 4.434 -13.087 1.00 81.88 126 GLY A N 1
ATOM 1004 C CA . GLY A 1 126 ? 20.565 5.218 -14.080 1.00 81.88 126 GLY A CA 1
ATOM 1005 C C . GLY A 1 126 ? 19.054 5.160 -13.872 1.00 81.88 126 GLY A C 1
ATOM 1006 O O . GLY A 1 126 ? 18.520 4.257 -13.227 1.00 81.88 126 GLY A O 1
ATOM 1007 N N . GLN A 1 127 ? 18.358 6.164 -14.408 1.00 85.31 127 GLN A N 1
ATOM 1008 C CA . GLN A 1 127 ? 16.934 6.370 -14.154 1.00 85.31 127 GLN A CA 1
ATOM 1009 C C . GLN A 1 127 ? 16.075 5.194 -14.622 1.00 85.31 127 GLN A C 1
ATOM 1011 O O . GLN A 1 127 ? 15.139 4.863 -13.912 1.00 85.31 127 GLN A O 1
ATOM 1016 N N . ASP A 1 128 ? 16.423 4.541 -15.734 1.00 84.00 128 ASP A N 1
ATOM 1017 C CA . ASP A 1 128 ? 15.613 3.494 -16.375 1.00 84.00 128 ASP A CA 1
ATOM 1018 C C . ASP A 1 128 ? 15.864 2.075 -15.835 1.00 84.00 128 ASP A C 1
ATOM 1020 O O . ASP A 1 128 ? 1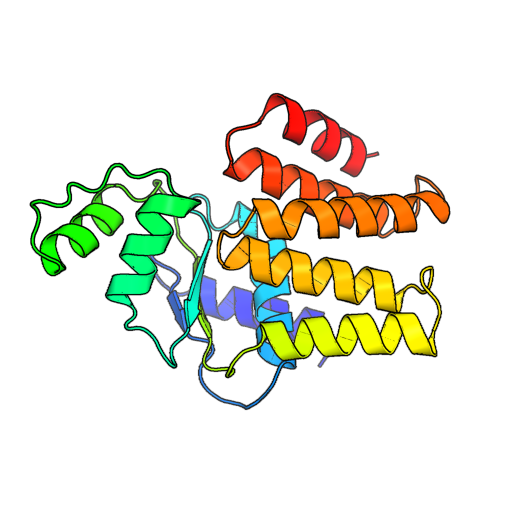5.297 1.101 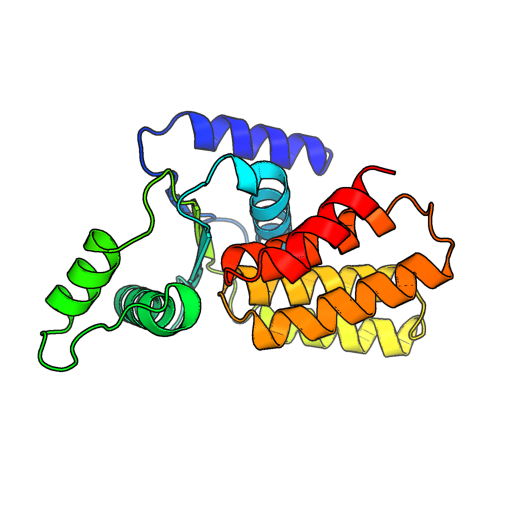-16.331 1.00 84.00 128 ASP A O 1
ATOM 1024 N N . HIS A 1 129 ? 16.709 1.925 -14.809 1.00 84.38 129 HIS A N 1
ATOM 1025 C CA . HIS A 1 129 ? 17.067 0.608 -14.290 1.00 84.38 129 HIS A CA 1
ATOM 1026 C C . HIS A 1 129 ? 15.883 -0.077 -13.569 1.00 84.38 129 HIS A C 1
ATOM 1028 O O . HIS A 1 129 ? 15.194 0.572 -12.775 1.00 84.38 129 HIS A O 1
ATOM 1034 N N . PRO A 1 130 ? 15.675 -1.403 -13.725 1.00 82.56 130 PRO A N 1
ATOM 1035 C CA . PRO A 1 130 ? 14.591 -2.136 -13.056 1.00 82.56 130 PRO A CA 1
ATOM 1036 C C . PRO A 1 130 ? 14.538 -1.958 -11.528 1.00 82.56 130 PRO A C 1
ATOM 1038 O O . PRO A 1 130 ? 13.460 -1.878 -10.940 1.00 82.56 130 PRO A O 1
ATOM 1041 N N . ASP A 1 131 ? 15.690 -1.825 -10.868 1.00 79.88 131 ASP A N 1
ATOM 1042 C CA . ASP A 1 131 ? 15.741 -1.569 -9.419 1.00 79.88 131 ASP A CA 1
ATOM 1043 C C . ASP A 1 131 ? 15.224 -0.179 -9.020 1.00 79.88 131 ASP A C 1
ATOM 1045 O O . ASP A 1 131 ? 14.729 -0.007 -7.902 1.00 79.88 131 ASP A O 1
ATOM 1049 N N . VAL A 1 132 ? 15.309 0.812 -9.915 1.00 84.62 132 VAL A N 1
ATOM 1050 C CA . VAL A 1 132 ? 14.687 2.129 -9.708 1.00 84.62 132 VAL A CA 1
ATOM 1051 C C . VAL A 1 132 ? 13.172 1.989 -9.768 1.00 84.62 132 VAL A C 1
ATOM 1053 O O . VAL A 1 132 ? 12.490 2.479 -8.873 1.00 84.62 132 VAL A O 1
ATOM 1056 N N . VAL A 1 133 ? 12.649 1.238 -10.741 1.00 89.19 133 VAL A N 1
ATOM 1057 C CA . VAL A 1 133 ? 11.213 0.922 -10.837 1.00 89.19 133 VAL A CA 1
ATOM 1058 C C . VAL A 1 133 ? 10.721 0.226 -9.568 1.00 89.19 133 VAL A C 1
ATOM 1060 O O . VAL A 1 133 ? 9.695 0.603 -9.005 1.00 89.19 133 VAL A O 1
ATOM 1063 N N . LYS A 1 134 ? 11.478 -0.757 -9.068 1.00 83.94 134 LYS A N 1
ATOM 1064 C CA . LYS A 1 134 ? 11.149 -1.451 -7.819 1.00 83.94 134 LYS A CA 1
ATOM 1065 C C . LYS A 1 134 ? 11.155 -0.503 -6.616 1.00 83.94 134 LYS A C 1
ATOM 1067 O O . LYS A 1 134 ? 10.265 -0.586 -5.777 1.00 83.94 134 LYS A O 1
ATOM 1072 N N . SER A 1 135 ? 12.124 0.412 -6.531 1.00 84.06 135 SER A N 1
ATOM 1073 C CA . SER A 1 135 ? 12.137 1.449 -5.489 1.00 84.06 135 SER A CA 1
ATOM 1074 C C . SER A 1 135 ? 10.935 2.385 -5.564 1.00 84.06 135 SER A C 1
ATOM 1076 O O . SER A 1 135 ? 10.367 2.697 -4.522 1.00 84.06 135 SER A O 1
ATOM 1078 N N . LEU A 1 136 ? 10.561 2.831 -6.767 1.00 92.19 136 LEU A N 1
ATOM 1079 C CA . LEU A 1 136 ? 9.400 3.696 -6.982 1.00 92.19 136 LEU A CA 1
ATOM 1080 C C . LEU A 1 136 ? 8.121 3.006 -6.517 1.00 92.19 136 LEU A C 1
ATOM 1082 O O . LEU A 1 136 ? 7.380 3.588 -5.733 1.00 92.19 136 LEU A O 1
ATOM 1086 N N . ASN A 1 137 ? 7.914 1.746 -6.914 1.00 87.75 137 ASN A N 1
ATOM 1087 C CA . ASN A 1 137 ? 6.781 0.957 -6.440 1.00 87.75 137 ASN A CA 1
ATOM 1088 C C . ASN A 1 137 ? 6.794 0.807 -4.917 1.00 87.75 137 ASN A C 1
ATOM 1090 O O . ASN A 1 137 ? 5.785 1.074 -4.281 1.00 87.75 137 ASN A O 1
ATOM 1094 N N . ASN A 1 138 ? 7.921 0.431 -4.311 1.00 83.31 138 ASN A N 1
ATOM 1095 C CA . ASN A 1 138 ? 7.983 0.237 -2.863 1.00 83.31 138 ASN A CA 1
ATOM 1096 C C . ASN A 1 138 ? 7.709 1.533 -2.077 1.00 83.31 138 ASN A C 1
ATOM 1098 O O . ASN A 1 138 ? 7.019 1.492 -1.062 1.00 83.31 138 ASN A O 1
ATOM 1102 N N . LEU A 1 139 ? 8.215 2.681 -2.541 1.00 88.31 139 LEU A N 1
ATOM 1103 C CA . LEU A 1 139 ? 7.934 3.976 -1.915 1.00 88.31 139 LEU A CA 1
ATOM 1104 C C . LEU A 1 139 ? 6.480 4.414 -2.151 1.00 88.31 139 LEU A C 1
ATOM 1106 O O . LEU A 1 139 ? 5.829 4.884 -1.223 1.00 88.31 139 LEU A O 1
ATOM 1110 N N . GLY A 1 140 ? 5.947 4.196 -3.357 1.00 89.69 140 GLY A N 1
ATOM 1111 C CA . GLY A 1 140 ? 4.535 4.429 -3.665 1.00 89.69 140 GLY A CA 1
ATOM 1112 C C . GLY A 1 140 ? 3.622 3.602 -2.768 1.00 89.69 140 GLY A C 1
ATOM 1113 O O . GLY A 1 140 ? 2.652 4.119 -2.230 1.00 89.69 140 GLY A O 1
ATOM 1114 N N . LEU A 1 141 ? 3.988 2.348 -2.504 1.00 82.81 141 LEU A N 1
ATOM 1115 C CA . LEU A 1 141 ? 3.256 1.475 -1.591 1.00 82.81 141 LEU A CA 1
ATOM 1116 C C . LEU A 1 141 ? 3.351 1.904 -0.143 1.00 82.81 141 LEU A C 1
ATOM 1118 O O . LEU A 1 141 ? 2.370 1.783 0.586 1.00 82.81 141 LEU A O 1
ATOM 1122 N N . LEU A 1 142 ? 4.513 2.391 0.286 1.00 82.31 142 LEU A N 1
ATOM 1123 C CA . LEU A 1 142 ? 4.657 2.954 1.619 1.00 82.31 142 LEU A CA 1
ATOM 1124 C C . LEU A 1 142 ? 3.677 4.116 1.811 1.00 82.31 142 LEU A C 1
ATOM 1126 O O . LEU A 1 142 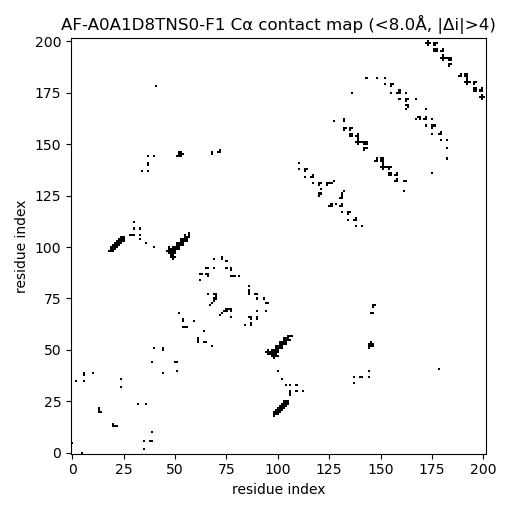? 2.967 4.151 2.812 1.00 82.31 142 LEU A O 1
ATOM 1130 N N . TYR A 1 143 ? 3.588 5.022 0.835 1.00 83.00 143 TYR A N 1
ATOM 1131 C CA . TYR A 1 143 ? 2.639 6.131 0.878 1.00 83.00 143 TYR A CA 1
ATOM 1132 C C . TYR A 1 143 ? 1.190 5.669 0.769 1.00 83.00 143 TYR A C 1
ATOM 1134 O O . TYR A 1 143 ? 0.386 6.063 1.606 1.00 83.00 143 TYR A O 1
ATOM 1142 N N . TYR A 1 144 ? 0.867 4.780 -0.171 1.00 80.50 144 TYR A N 1
ATOM 1143 C CA . TYR A 1 144 ? -0.472 4.213 -0.335 1.00 80.50 144 TYR A CA 1
ATOM 1144 C C . TYR A 1 144 ? -0.979 3.558 0.956 1.00 80.50 144 TYR A C 1
ATOM 1146 O O . TYR A 1 144 ? -2.093 3.826 1.386 1.00 80.50 144 TYR A O 1
ATOM 1154 N N . ASN A 1 145 ? -0.148 2.764 1.636 1.00 74.06 145 ASN A N 1
ATOM 1155 C CA . ASN A 1 145 ? -0.549 2.099 2.879 1.00 74.06 145 ASN A CA 1
ATOM 1156 C C . ASN A 1 145 ? -0.647 3.055 4.079 1.00 74.06 145 ASN A C 1
ATOM 1158 O O . ASN A 1 145 ? -1.414 2.808 5.008 1.00 74.06 145 ASN A O 1
ATOM 1162 N N . GLN A 1 146 ? 0.087 4.169 4.053 1.00 73.88 146 GLN A N 1
ATOM 1163 C CA . GLN A 1 146 ? -0.110 5.295 4.976 1.00 73.88 146 GLN A CA 1
ATOM 1164 C C . GLN A 1 146 ? -1.313 6.172 4.587 1.00 73.88 146 GLN A C 1
ATOM 1166 O O . GLN A 1 146 ? -1.552 7.186 5.239 1.00 73.88 146 GLN A O 1
ATOM 1171 N N . GLY A 1 147 ? -2.016 5.803 3.512 1.00 71.12 147 GLY A N 1
ATOM 1172 C CA . GLY A 1 147 ? -3.108 6.531 2.883 1.00 71.12 147 GLY A CA 1
ATOM 1173 C C . GLY A 1 147 ? -2.690 7.778 2.108 1.00 71.12 147 GLY A C 1
ATOM 1174 O O . GLY A 1 147 ? -3.506 8.378 1.443 1.00 71.12 147 GLY A O 1
ATOM 1175 N N . ARG A 1 148 ? -1.409 8.145 2.066 1.00 79.81 148 ARG A N 1
ATOM 1176 C CA . ARG A 1 148 ? -0.889 9.322 1.347 1.00 79.81 148 ARG A CA 1
ATOM 1177 C C . ARG A 1 148 ? -0.965 9.148 -0.183 1.00 79.81 148 ARG A C 1
ATOM 1179 O O . ARG A 1 148 ? 0.055 9.125 -0.871 1.00 79.81 148 ARG A O 1
ATOM 1186 N N . TYR A 1 149 ? -2.167 9.030 -0.743 1.00 81.38 149 TYR A N 1
ATOM 1187 C CA . TYR A 1 149 ? -2.420 8.667 -2.137 1.00 81.38 149 TYR A CA 1
ATOM 1188 C C . TYR A 1 149 ? -1.877 9.714 -3.109 1.00 81.38 149 TYR A C 1
ATOM 1190 O O . TYR A 1 149 ? -1.273 9.351 -4.114 1.00 81.38 149 TYR A O 1
ATOM 1198 N N . HIS A 1 150 ? -1.967 11.001 -2.757 1.00 86.56 150 HIS A N 1
ATOM 1199 C CA . HIS A 1 150 ? -1.380 12.094 -3.541 1.00 86.56 150 HIS A CA 1
ATOM 1200 C C . HIS A 1 150 ? 0.147 11.955 -3.704 1.00 86.56 150 HIS A C 1
ATOM 1202 O O . HIS A 1 150 ? 0.717 12.375 -4.709 1.00 86.56 150 HIS A O 1
ATOM 1208 N N . GLU A 1 151 ? 0.843 11.382 -2.721 1.00 88.06 151 GLU A N 1
ATOM 1209 C CA . GLU A 1 151 ? 2.292 11.154 -2.792 1.00 88.06 151 GLU A CA 1
ATOM 1210 C C . GLU A 1 151 ? 2.626 9.818 -3.471 1.00 88.06 151 GLU A C 1
ATOM 1212 O O . GLU A 1 151 ? 3.671 9.693 -4.110 1.00 88.06 151 GLU A O 1
ATOM 1217 N N . ALA A 1 152 ? 1.730 8.832 -3.377 1.00 90.31 152 ALA A N 1
ATOM 1218 C CA . ALA A 1 152 ? 1.863 7.528 -4.021 1.00 90.31 152 ALA A CA 1
ATOM 1219 C C . ALA A 1 152 ? 1.643 7.578 -5.543 1.00 90.31 152 ALA A C 1
ATOM 1221 O O . ALA A 1 152 ? 2.404 6.970 -6.297 1.00 90.31 152 ALA A O 1
ATOM 1222 N N . GLU A 1 153 ? 0.633 8.319 -6.004 1.00 94.25 153 GLU A N 1
ATOM 1223 C CA . GLU A 1 153 ? 0.227 8.400 -7.411 1.00 94.25 153 GLU A CA 1
ATOM 1224 C C . GLU A 1 153 ? 1.383 8.729 -8.373 1.00 94.25 153 GLU A C 1
ATOM 1226 O O . GLU A 1 153 ? 1.621 7.937 -9.293 1.00 94.25 153 GLU A O 1
ATOM 1231 N N . PRO A 1 154 ? 2.174 9.808 -8.183 1.00 96.69 154 PRO A N 1
ATOM 1232 C CA . PRO A 1 154 ? 3.260 10.128 -9.109 1.00 96.69 154 PRO A CA 1
ATOM 1233 C C . PRO A 1 154 ? 4.329 9.028 -9.178 1.00 96.69 154 PRO A C 1
ATOM 1235 O O . PRO A 1 154 ? 4.955 8.846 -10.224 1.00 96.69 154 PRO A O 1
ATOM 1238 N N . LEU A 1 155 ? 4.528 8.266 -8.098 1.00 96.44 155 LEU A N 1
ATOM 1239 C CA . LEU A 1 155 ? 5.489 7.164 -8.058 1.00 96.44 155 LEU A CA 1
ATOM 1240 C C . LEU A 1 155 ? 4.990 5.955 -8.856 1.00 96.44 155 LEU A C 1
ATOM 1242 O O . LEU A 1 155 ? 5.759 5.384 -9.633 1.00 96.44 155 LEU A O 1
ATOM 1246 N N . PHE A 1 156 ? 3.708 5.598 -8.724 1.00 94.62 156 PHE A N 1
ATOM 1247 C CA . PHE A 1 156 ? 3.100 4.525 -9.517 1.00 94.62 156 PHE A CA 1
ATOM 1248 C C . PHE A 1 156 ? 3.008 4.878 -10.998 1.00 94.62 156 PHE A C 1
ATOM 1250 O O . PHE A 1 156 ? 3.370 4.053 -11.837 1.00 94.62 156 PHE A O 1
ATOM 1257 N N . VAL A 1 157 ? 2.623 6.112 -11.333 1.00 96.31 157 VAL A N 1
ATOM 1258 C CA . VAL A 1 157 ? 2.608 6.600 -12.720 1.00 96.31 157 VAL A CA 1
ATOM 1259 C C . VAL A 1 157 ? 4.009 6.533 -13.329 1.00 96.31 157 VAL A C 1
ATOM 1261 O O . VAL A 1 157 ? 4.179 6.059 -14.456 1.00 96.31 157 VAL A O 1
ATOM 1264 N N . GLN A 1 158 ? 5.035 6.956 -12.583 1.00 95.31 158 GLN A N 1
ATOM 1265 C CA . GLN A 1 158 ? 6.414 6.877 -13.052 1.00 95.31 158 GLN A CA 1
ATOM 1266 C C . GLN A 1 158 ? 6.856 5.424 -13.275 1.00 95.31 158 GLN A C 1
ATOM 1268 O O . GLN A 1 158 ? 7.400 5.113 -14.337 1.00 95.31 158 GLN A O 1
ATOM 1273 N N . ALA A 1 159 ? 6.598 4.529 -12.319 1.00 93.50 159 ALA A N 1
ATOM 1274 C CA . ALA A 1 159 ? 6.946 3.115 -12.435 1.00 93.50 159 ALA A CA 1
ATOM 1275 C C . ALA A 1 159 ? 6.233 2.432 -13.617 1.00 93.50 159 ALA A C 1
ATOM 1277 O O . ALA A 1 159 ? 6.868 1.686 -14.367 1.00 93.50 159 ALA A O 1
ATOM 1278 N N . LEU A 1 160 ? 4.946 2.729 -13.829 1.00 94.19 160 LEU A N 1
ATOM 1279 C CA . LEU A 1 160 ? 4.162 2.223 -14.957 1.00 94.19 160 LEU A CA 1
ATOM 1280 C C . LEU A 1 160 ? 4.755 2.672 -16.294 1.00 94.19 160 LEU A C 1
ATOM 1282 O O . LEU A 1 160 ? 5.002 1.840 -17.167 1.00 94.19 160 LEU A O 1
ATOM 1286 N N . LYS A 1 161 ? 5.047 3.971 -16.439 1.00 94.19 161 LYS A N 1
ATOM 1287 C CA . LYS A 1 161 ? 5.648 4.530 -17.658 1.00 94.19 161 LYS A CA 1
ATOM 1288 C C . LYS A 1 161 ? 6.961 3.831 -18.013 1.00 94.19 161 LYS A C 1
ATOM 1290 O O . LYS A 1 161 ? 7.196 3.511 -19.175 1.00 94.19 161 LYS A O 1
ATOM 1295 N N . MET A 1 162 ? 7.806 3.581 -17.017 1.00 92.62 162 MET A N 1
ATOM 1296 C CA . MET A 1 162 ? 9.086 2.903 -17.220 1.00 92.62 162 MET A CA 1
ATOM 1297 C C . MET A 1 162 ? 8.910 1.439 -17.629 1.00 92.62 162 MET A C 1
ATOM 1299 O O . MET A 1 162 ? 9.628 0.957 -18.498 1.00 92.62 162 MET A O 1
ATOM 1303 N N . ARG A 1 163 ? 7.940 0.727 -17.044 1.00 90.94 163 ARG A N 1
ATOM 1304 C CA . ARG A 1 163 ? 7.654 -0.671 -17.406 1.00 90.94 163 ARG A CA 1
ATOM 1305 C C . ARG A 1 163 ? 7.071 -0.789 -18.810 1.00 90.94 163 ARG A C 1
ATOM 1307 O O . ARG A 1 163 ? 7.517 -1.654 -19.554 1.00 90.94 163 ARG A O 1
ATOM 1314 N N . LYS A 1 164 ? 6.167 0.114 -19.205 1.00 90.69 164 LYS A N 1
ATOM 1315 C CA . LYS A 1 164 ? 5.632 0.171 -20.576 1.00 90.69 164 LYS A CA 1
ATOM 1316 C C . LYS A 1 164 ? 6.709 0.454 -21.624 1.00 90.69 164 LYS A C 1
ATOM 1318 O O . LYS A 1 164 ? 6.642 -0.077 -22.726 1.00 90.69 164 LYS A O 1
ATOM 1323 N N . ALA A 1 165 ? 7.757 1.206 -21.274 1.00 90.00 165 ALA A N 1
ATOM 1324 C CA . ALA A 1 165 ? 8.898 1.431 -22.167 1.00 90.00 165 ALA A CA 1
ATOM 1325 C C . ALA A 1 165 ? 9.684 0.144 -22.504 1.00 90.00 165 ALA A C 1
ATOM 1327 O O . ALA A 1 165 ? 10.388 0.111 -23.512 1.00 90.00 165 ALA A O 1
ATOM 1328 N N . LEU A 1 166 ? 9.546 -0.922 -21.705 1.00 84.19 166 LEU A N 1
ATOM 1329 C CA . LEU A 1 166 ? 10.104 -2.252 -21.991 1.00 84.19 166 LEU A CA 1
ATOM 1330 C C . LEU A 1 166 ? 9.193 -3.100 -22.902 1.00 84.19 166 LEU A C 1
ATOM 1332 O O . LEU A 1 166 ? 9.567 -4.211 -23.277 1.00 84.19 166 LEU A O 1
ATOM 1336 N N . GLY A 1 167 ? 8.014 -2.583 -23.254 1.00 85.62 167 GLY A N 1
ATOM 1337 C CA . GLY A 1 167 ? 6.961 -3.253 -24.009 1.00 85.62 167 GLY A CA 1
ATOM 1338 C C . GLY A 1 167 ? 5.668 -3.359 -23.198 1.00 85.62 167 GLY A C 1
ATOM 1339 O O . GLY A 1 167 ? 5.695 -3.706 -22.019 1.00 85.62 167 GLY A O 1
ATOM 1340 N N . GLU A 1 168 ? 4.530 -3.108 -23.850 1.00 83.75 168 GLU A N 1
ATOM 1341 C CA . GLU A 1 168 ? 3.198 -3.121 -23.215 1.00 83.75 168 GLU A CA 1
ATOM 1342 C C . GLU A 1 168 ? 2.872 -4.473 -22.545 1.00 83.75 168 GLU A C 1
ATOM 1344 O O . GLU A 1 168 ? 2.251 -4.502 -21.490 1.00 83.75 168 GLU A O 1
ATOM 1349 N N . ASN A 1 169 ? 3.396 -5.586 -23.075 1.00 80.88 169 ASN A N 1
ATOM 1350 C CA . ASN A 1 169 ? 3.158 -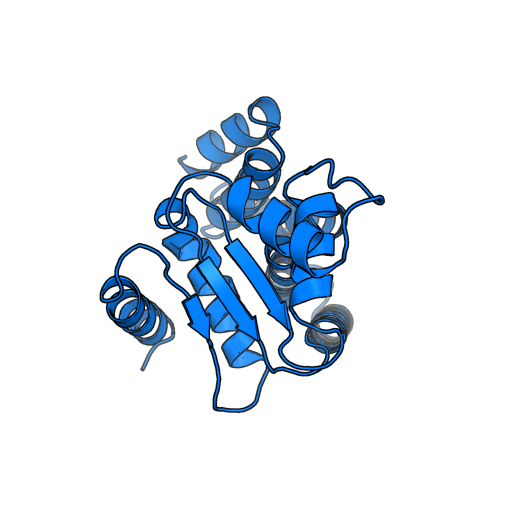6.941 -22.551 1.00 80.88 169 ASN A CA 1
ATOM 1351 C C . ASN A 1 169 ? 4.213 -7.403 -21.523 1.00 80.88 169 ASN A C 1
ATOM 1353 O O . ASN A 1 169 ? 4.354 -8.601 -21.263 1.00 80.88 169 ASN A O 1
ATOM 1357 N N . HIS A 1 170 ? 5.039 -6.497 -20.987 1.00 81.38 170 HIS A N 1
ATOM 1358 C CA . HIS A 1 170 ? 6.074 -6.885 -20.030 1.00 81.38 170 HIS A CA 1
ATOM 1359 C C . HIS A 1 170 ? 5.429 -7.427 -18.733 1.00 81.38 170 HIS A C 1
ATOM 1361 O O . HIS A 1 170 ? 4.519 -6.781 -18.210 1.00 81.38 170 HIS A O 1
ATOM 1367 N N . PRO A 1 171 ? 5.935 -8.521 -18.118 1.00 76.50 171 PRO A N 1
ATOM 1368 C CA . PRO A 1 171 ? 5.304 -9.198 -16.967 1.00 76.50 171 PRO A CA 1
ATOM 1369 C C . PRO A 1 171 ? 5.005 -8.339 -15.727 1.00 76.50 171 PRO A C 1
ATOM 1371 O O . PRO A 1 171 ? 4.328 -8.779 -14.804 1.00 76.50 171 PRO A O 1
ATOM 1374 N N . HIS A 1 172 ? 5.550 -7.126 -15.669 1.00 83.69 172 HIS A N 1
ATOM 1375 C CA . HIS A 1 172 ? 5.385 -6.199 -14.552 1.00 83.69 172 HIS A CA 1
ATOM 1376 C C . HIS A 1 172 ? 4.459 -5.016 -14.874 1.00 83.69 172 HIS A C 1
ATOM 1378 O O . HIS A 1 172 ? 4.139 -4.245 -13.970 1.00 83.69 172 HIS A O 1
ATOM 1384 N N . VAL A 1 173 ? 4.020 -4.850 -16.128 1.00 88.88 173 VAL A N 1
ATOM 1385 C CA . VAL A 1 173 ? 3.072 -3.791 -16.516 1.00 88.88 173 VAL A CA 1
ATOM 1386 C C . VAL A 1 173 ? 1.739 -4.003 -15.804 1.00 88.88 173 VAL A C 1
ATOM 1388 O O . VAL A 1 173 ? 1.288 -3.084 -15.126 1.00 88.88 173 VAL A O 1
ATOM 1391 N N . ALA A 1 174 ? 1.203 -5.228 -15.819 1.00 88.12 174 ALA A N 1
ATOM 1392 C CA . ALA A 1 174 ? -0.024 -5.589 -15.103 1.00 88.12 174 ALA A CA 1
ATOM 1393 C C . ALA A 1 174 ? 0.035 -5.261 -13.598 1.00 88.12 174 ALA A C 1
ATOM 1395 O O . ALA A 1 174 ? -0.907 -4.707 -13.042 1.00 88.12 174 ALA A O 1
ATOM 1396 N N . GLU A 1 175 ? 1.169 -5.517 -12.935 1.00 85.44 175 GLU A N 1
ATOM 1397 C CA . GLU A 1 175 ? 1.351 -5.169 -11.516 1.00 85.44 175 GLU A CA 1
ATOM 1398 C C . GLU A 1 175 ? 1.282 -3.648 -11.287 1.00 85.44 175 GLU A C 1
ATOM 1400 O O . GLU A 1 175 ? 0.644 -3.185 -10.345 1.00 85.44 175 GLU A O 1
ATOM 1405 N N . SER A 1 176 ? 1.922 -2.848 -12.147 1.00 88.81 176 SER A N 1
ATOM 1406 C CA . SER A 1 176 ? 1.868 -1.384 -12.026 1.00 88.81 176 SER A CA 1
ATOM 1407 C C . SER A 1 176 ? 0.496 -0.808 -12.361 1.00 88.81 176 SER A C 1
ATOM 1409 O O . SER A 1 176 ? 0.083 0.149 -11.710 1.00 88.81 176 SER A O 1
ATOM 1411 N N . LEU A 1 177 ? -0.195 -1.384 -13.347 1.00 92.94 177 LEU A N 1
ATOM 1412 C CA . LEU A 1 177 ? -1.571 -1.026 -13.682 1.00 92.94 177 LEU A CA 1
ATOM 1413 C C . LEU A 1 177 ? -2.494 -1.301 -12.495 1.00 92.94 177 LEU A C 1
ATOM 1415 O O . LEU A 1 177 ? -3.209 -0.396 -12.080 1.00 92.94 177 LEU A O 1
ATOM 1419 N N . ASN A 1 178 ? -2.394 -2.483 -11.881 1.00 89.31 178 ASN A N 1
ATOM 1420 C CA . ASN A 1 178 ? -3.175 -2.834 -10.695 1.00 89.31 178 ASN A CA 1
ATOM 1421 C C . ASN A 1 178 ? -2.903 -1.893 -9.518 1.00 89.31 178 ASN A C 1
ATOM 1423 O O . ASN A 1 178 ? -3.849 -1.407 -8.912 1.00 89.31 178 ASN A O 1
ATOM 1427 N N . ASN A 1 179 ? -1.642 -1.572 -9.211 1.00 87.56 179 ASN A N 1
ATOM 1428 C CA . ASN A 1 179 ? -1.327 -0.653 -8.107 1.00 87.56 179 ASN A CA 1
ATOM 1429 C C . ASN A 1 179 ? -1.940 0.742 -8.317 1.00 87.56 179 ASN A C 1
ATOM 1431 O O . ASN A 1 179 ? -2.459 1.340 -7.376 1.00 87.56 179 ASN A O 1
ATOM 1435 N N . LEU A 1 180 ? -1.899 1.257 -9.550 1.00 93.38 180 LEU A N 1
ATOM 1436 C CA . LEU A 1 180 ? -2.493 2.551 -9.881 1.00 93.38 180 LEU A CA 1
ATOM 1437 C C . LEU A 1 180 ? -4.032 2.486 -9.899 1.00 93.38 180 LEU A C 1
ATOM 1439 O O . LEU A 1 180 ? -4.690 3.396 -9.402 1.00 93.38 180 LEU A O 1
ATOM 1443 N N . ALA A 1 181 ? -4.606 1.392 -10.403 1.00 91.00 181 ALA A N 1
ATOM 1444 C CA . ALA A 1 181 ? -6.045 1.148 -10.398 1.00 91.00 181 ALA A CA 1
ATOM 1445 C C . ALA A 1 181 ? -6.603 1.070 -8.972 1.00 91.00 181 ALA A C 1
ATOM 1447 O O . ALA A 1 181 ? -7.597 1.721 -8.661 1.00 91.00 181 ALA A O 1
ATOM 1448 N N . LEU A 1 182 ? -5.927 0.336 -8.083 1.00 85.19 182 LEU A N 1
ATOM 1449 C CA . LEU A 1 182 ? -6.283 0.234 -6.668 1.00 85.19 182 LEU A CA 1
ATOM 1450 C C . LEU A 1 182 ? -6.216 1.605 -5.989 1.00 85.19 182 LEU A C 1
ATOM 1452 O O . LEU A 1 182 ? -7.147 1.961 -5.272 1.00 85.19 182 LEU A O 1
ATOM 1456 N N . LEU A 1 183 ? -5.186 2.409 -6.280 1.00 88.50 183 LEU A N 1
ATOM 1457 C CA . LEU A 1 183 ? -5.074 3.787 -5.791 1.00 88.50 183 LEU A CA 1
ATOM 1458 C C . LEU A 1 183 ? -6.269 4.662 -6.190 1.00 88.50 183 LEU A C 1
ATOM 1460 O O . LEU A 1 183 ? -6.763 5.426 -5.361 1.00 88.50 183 LEU A O 1
ATOM 1464 N N . TYR A 1 184 ? -6.757 4.560 -7.425 1.00 88.12 184 TYR A N 1
ATOM 1465 C CA . TYR A 1 184 ? -7.953 5.298 -7.842 1.00 88.12 184 TYR A CA 1
ATOM 1466 C C . TYR A 1 184 ? -9.237 4.709 -7.256 1.00 88.12 184 TYR A C 1
ATOM 1468 O O . TYR A 1 184 ? -10.120 5.455 -6.833 1.00 88.12 184 TYR A O 1
ATOM 1476 N N . HIS A 1 185 ? -9.322 3.383 -7.154 1.00 84.25 185 HIS A N 1
ATOM 1477 C CA . HIS A 1 185 ? -10.486 2.695 -6.611 1.00 84.25 185 HIS A CA 1
ATOM 1478 C C . HIS A 1 185 ? -10.744 3.067 -5.147 1.00 84.25 185 HIS A C 1
ATOM 1480 O O . HIS A 1 185 ? -11.870 3.424 -4.802 1.00 84.25 185 HIS A O 1
ATOM 1486 N N . VAL A 1 186 ? -9.709 3.066 -4.296 1.00 77.56 186 VAL A N 1
ATOM 1487 C CA . VAL A 1 186 ? -9.862 3.427 -2.872 1.00 77.56 186 VAL A CA 1
ATOM 1488 C C . VAL A 1 186 ? -10.225 4.897 -2.662 1.00 77.56 186 VAL A C 1
ATOM 1490 O O . VAL A 1 186 ? -10.837 5.233 -1.655 1.00 77.56 186 VAL A O 1
ATOM 1493 N N . GLN A 1 187 ? -9.906 5.765 -3.625 1.00 80.19 187 GLN A N 1
ATOM 1494 C CA . GLN A 1 187 ? -10.306 7.176 -3.627 1.00 80.19 187 GLN A CA 1
ATOM 1495 C C . GLN A 1 187 ? -11.705 7.404 -4.231 1.00 80.19 187 GLN A C 1
ATOM 1497 O O . GLN A 1 187 ? -12.172 8.537 -4.303 1.00 80.19 187 GLN A O 1
ATOM 1502 N N . GLY A 1 188 ? -12.397 6.342 -4.659 1.00 81.81 188 GLY A N 1
ATOM 1503 C CA . GLY A 1 188 ? -13.731 6.416 -5.259 1.00 81.81 188 GLY A CA 1
ATOM 1504 C C . GLY A 1 188 ? -13.746 6.798 -6.743 1.00 81.81 188 GLY A C 1
ATOM 1505 O O . GLY A 1 188 ? -14.825 6.941 -7.318 1.00 81.81 188 GLY A O 1
ATOM 1506 N N . HIS A 1 189 ? -12.586 6.916 -7.394 1.00 87.81 189 HIS A N 1
ATOM 1507 C CA . HIS A 1 189 ? -12.455 7.250 -8.818 1.00 87.81 189 HIS A CA 1
ATOM 1508 C C . HIS A 1 189 ? -12.556 5.990 -9.689 1.00 87.81 189 HIS A C 1
ATOM 1510 O O . HIS A 1 189 ? -11.588 5.523 -10.293 1.00 87.81 189 HIS A O 1
ATOM 1516 N N . SER A 1 190 ? -13.748 5.391 -9.717 1.00 86.19 190 SER A N 1
ATOM 1517 C CA . SER A 1 190 ? -13.993 4.136 -10.449 1.00 86.19 190 SER A CA 1
ATOM 1518 C C . SER A 1 190 ? -13.790 4.283 -11.961 1.00 86.19 190 SER A C 1
ATOM 1520 O O . SER A 1 190 ? -13.313 3.356 -12.607 1.00 86.19 190 SER A O 1
ATOM 1522 N N . ASP A 1 191 ? -14.076 5.465 -12.503 1.00 92.12 191 ASP A N 1
ATOM 1523 C CA . ASP A 1 191 ? -13.873 5.844 -13.903 1.00 92.12 191 ASP A CA 1
ATOM 1524 C C . ASP A 1 191 ? -12.396 5.832 -14.324 1.00 92.12 191 ASP A C 1
ATOM 1526 O O . ASP A 1 191 ? -12.083 5.542 -15.479 1.00 92.12 191 ASP A O 1
ATOM 1530 N N . GLN A 1 192 ? -11.484 6.103 -13.387 1.00 92.12 192 GLN A N 1
ATOM 1531 C CA . GLN A 1 192 ? -10.040 6.016 -13.614 1.00 92.12 192 GLN A CA 1
ATOM 1532 C C . GLN A 1 192 ? -9.489 4.612 -13.321 1.00 92.12 192 GLN A C 1
ATOM 1534 O O . GLN A 1 192 ? -8.547 4.172 -13.978 1.00 92.12 192 GLN A O 1
ATOM 1539 N N . ALA A 1 193 ? -10.067 3.898 -12.351 1.00 90.81 193 ALA A N 1
ATOM 1540 C CA . ALA A 1 193 ? -9.609 2.574 -11.936 1.00 90.81 193 ALA A CA 1
ATOM 1541 C C . ALA A 1 193 ? -9.977 1.460 -12.932 1.00 90.81 193 ALA A C 1
ATOM 1543 O O . ALA A 1 193 ? -9.131 0.642 -13.289 1.00 90.81 193 ALA A O 1
ATOM 1544 N N . GLU A 1 194 ? -11.229 1.428 -13.394 1.00 91.56 194 GLU A N 1
ATOM 1545 C CA . GLU A 1 194 ? -11.757 0.386 -14.282 1.00 91.56 194 GLU A CA 1
ATOM 1546 C C . GLU A 1 194 ? -10.928 0.173 -15.563 1.00 91.56 194 GLU A C 1
ATOM 1548 O O . GLU A 1 194 ? -10.550 -0.973 -15.821 1.00 91.56 194 GLU A O 1
ATOM 1553 N N . PRO A 1 195 ? -10.561 1.209 -16.348 1.00 94.75 195 PRO A N 1
ATOM 1554 C CA . PRO A 1 195 ? -9.768 0.994 -17.558 1.00 94.75 195 PRO A CA 1
ATOM 1555 C C . PRO A 1 195 ? -8.385 0.403 -17.258 1.00 94.75 195 PRO A C 1
ATOM 1557 O O . PRO A 1 195 ? -7.896 -0.414 -18.033 1.00 94.75 195 PRO A O 1
ATOM 1560 N N . LEU A 1 196 ? -7.774 0.767 -16.127 1.00 94.06 196 LEU A N 1
ATOM 1561 C CA . LEU A 1 196 ? -6.472 0.238 -15.721 1.00 94.06 196 LEU A CA 1
ATOM 1562 C C . LEU A 1 196 ? -6.561 -1.233 -15.300 1.00 94.06 196 LEU A C 1
ATOM 1564 O O . LEU A 1 196 ? -5.682 -2.015 -15.655 1.00 94.06 196 LEU A O 1
ATOM 1568 N N . PHE A 1 197 ? -7.627 -1.625 -14.595 1.00 90.00 197 PHE A N 1
ATOM 1569 C CA . PHE A 1 197 ? -7.878 -3.034 -14.281 1.00 90.00 197 PHE A CA 1
ATOM 1570 C C . PHE A 1 197 ? -8.110 -3.863 -15.541 1.00 90.00 197 PHE A C 1
ATOM 1572 O O . PHE A 1 197 ? -7.553 -4.949 -15.661 1.00 90.00 197 PHE A O 1
ATOM 1579 N N . VAL A 1 198 ? -8.900 -3.356 -16.492 1.00 91.56 198 VAL A N 1
ATOM 1580 C CA . VAL A 1 198 ? -9.133 -4.042 -17.770 1.00 91.56 198 VAL A CA 1
ATOM 1581 C C . VAL A 1 198 ? -7.824 -4.219 -18.527 1.00 91.56 198 VAL A C 1
ATOM 1583 O O . VAL A 1 198 ? -7.552 -5.309 -19.021 1.00 91.56 198 VAL A O 1
ATOM 1586 N N . GLU A 1 199 ? -6.992 -3.181 -18.581 1.00 90.75 199 GLU A N 1
ATOM 1587 C CA . GLU A 1 199 ? -5.690 -3.249 -19.240 1.00 90.75 199 GLU A CA 1
ATOM 1588 C C . GLU A 1 199 ? -4.751 -4.265 -18.568 1.00 90.75 199 GLU A C 1
ATOM 1590 O O . GLU A 1 199 ? -4.019 -4.965 -19.258 1.00 90.75 199 GLU A O 1
ATOM 1595 N N . ALA A 1 200 ? -4.805 -4.413 -17.241 1.00 87.75 200 ALA A N 1
ATOM 1596 C CA . ALA A 1 200 ? -3.976 -5.370 -16.508 1.00 87.75 200 ALA A CA 1
ATOM 1597 C C . ALA A 1 200 ? -4.324 -6.851 -16.774 1.00 87.75 200 ALA A C 1
ATOM 1599 O O . ALA A 1 200 ? -3.554 -7.729 -16.380 1.00 87.75 200 ALA A O 1
ATOM 1600 N N . LEU A 1 201 ? -5.477 -7.133 -17.395 1.00 84.62 201 LEU A N 1
ATOM 1601 C CA . LEU A 1 201 ? -5.967 -8.485 -17.691 1.00 84.62 201 LEU A CA 1
ATOM 1602 C C . LEU A 1 201 ? -5.606 -8.990 -19.098 1.00 84.62 201 LEU A C 1
ATOM 1604 O O . LEU A 1 201 ? -5.855 -10.163 -19.389 1.00 84.62 201 LEU A O 1
ATOM 1608 N N . VAL A 1 202 ? -5.083 -8.118 -19.965 1.00 75.25 202 VAL A N 1
ATOM 1609 C CA . VAL A 1 202 ? -4.729 -8.418 -21.367 1.00 75.25 202 VAL A CA 1
ATOM 1610 C C . VAL A 1 202 ? -3.277 -8.877 -21.467 1.00 75.25 202 VAL A C 1
ATOM 1612 O O . VAL A 1 202 ? -3.032 -9.830 -22.243 1.00 75.25 202 VAL A O 1
#

pLDDT: mean 80.27, std 11.61, range [35.25, 96.69]